Protein AF-A0A519UJW8-F1 (afdb_monomer_lite)

Radius of gyration: 19.93 Å; chains: 1; bounding box: 49×36×72 Å

Foldseek 3Di:
DDDDDDDPPPPPDPQPPVNVCCLDLLNLLVQLLVLLLLLQPPDLDLVSLVSLLCSCVSVVSSLVVCVVVVHDPVVNLVSQLSSQLSNLCSRQVCVCVVPVVVSNCLSNVVSNLQSVQVSVLSVCCVPVNDPVSVVSNLVSLLVSLVVLCPDPSRDNSSQSLSSSVSPCVVVVVCVPVPSSVNSSSD

Secondary structure (DSSP, 8-state):
----------------HHHHHTTSHHHHHHHHHHHHHGGG---S-SGGGGGGGGTTHHHHHHHHHHHHTT--HHHHHHHHHHHHHHHHHHHHGGGGGT-HHHHHHHHHHHHHHHHHHHHHHHHHHHHHHHHHHHHHHHHHHHHHHHHHTSSTT--GGG-GGGGGTT-GGG-TTHHHH-HHHHHHH-

Sequence (186 aa):
MTPTTQPTTTITTPTSALGRLGQSPPALALLGALLLSCGWLPHPAALPSLLLLVAWVPYLVLERQLTQQGARKGRVFATTYFMLVLWNALTTWWVSYSTLGGGIAAVVLNAALMCLPLMAFRQTKKRLGNRIGYLSLPVYWLAFEQLHLHWDVTWPWLTLGNGFAAAPQWVQWYEYTGFLGGSVWV

Structure (mmCIF, N/CA/C/O backbone):
data_AF-A0A519UJW8-F1
#
_entry.id   AF-A0A519UJW8-F1
#
loop_
_atom_site.group_PDB
_atom_site.id
_atom_site.type_symbol
_atom_site.label_atom_id
_atom_site.label_alt_id
_atom_site.label_comp_id
_atom_site.label_asym_id
_atom_site.label_entity_id
_atom_site.label_seq_id
_atom_site.pdbx_PDB_ins_code
_atom_site.Cartn_x
_atom_site.Cartn_y
_atom_site.Cartn_z
_atom_site.occupancy
_atom_site.B_iso_or_equiv
_atom_site.auth_seq_id
_atom_site.auth_comp_id
_atom_site.auth_asym_id
_atom_site.auth_atom_id
_atom_site.pdbx_PDB_model_num
ATOM 1 N N . MET A 1 1 ? -28.932 -20.568 54.680 1.00 45.53 1 MET A N 1
ATOM 2 C CA . MET A 1 1 ? -28.005 -20.932 53.588 1.00 45.53 1 MET A CA 1
ATOM 3 C C . MET A 1 1 ? -27.610 -19.649 52.875 1.00 45.53 1 MET A C 1
ATOM 5 O O . MET A 1 1 ? -28.388 -19.128 52.092 1.00 45.53 1 MET A O 1
ATOM 9 N N . THR A 1 2 ? -26.475 -19.066 53.250 1.00 41.69 2 THR A N 1
ATOM 10 C CA . THR A 1 2 ? -25.908 -17.868 52.616 1.00 41.69 2 THR A CA 1
ATOM 11 C C . THR A 1 2 ? -25.098 -18.297 51.388 1.00 41.69 2 THR A C 1
ATOM 13 O O . THR A 1 2 ? -24.280 -19.208 51.513 1.00 41.69 2 THR A O 1
ATOM 16 N N . PRO A 1 3 ? -25.316 -17.712 50.197 1.00 50.94 3 PRO A N 1
ATOM 17 C CA . PRO A 1 3 ? -24.554 -18.082 49.015 1.00 50.94 3 PRO A CA 1
ATOM 18 C C . PRO A 1 3 ? -23.163 -17.443 49.092 1.00 50.94 3 PRO A C 1
ATOM 20 O O . PRO A 1 3 ? -23.018 -16.224 49.157 1.00 50.94 3 PRO A O 1
ATOM 23 N N . THR A 1 4 ? -22.131 -18.279 49.109 1.00 48.81 4 THR A N 1
ATOM 24 C CA . THR A 1 4 ? -20.725 -17.889 49.001 1.00 48.81 4 THR A CA 1
ATOM 25 C C . THR A 1 4 ? -20.434 -17.436 47.569 1.00 48.81 4 THR A C 1
ATOM 27 O O . THR A 1 4 ? -20.374 -18.246 46.647 1.00 48.81 4 THR A O 1
ATOM 30 N N . THR A 1 5 ? -20.246 -16.135 47.361 1.00 54.69 5 THR A N 1
ATOM 31 C CA . THR A 1 5 ? -19.763 -15.580 46.090 1.00 54.69 5 THR A CA 1
ATOM 32 C C . THR A 1 5 ? -18.262 -15.840 45.956 1.00 54.69 5 THR A C 1
ATOM 34 O O . THR A 1 5 ? -17.462 -15.259 46.689 1.00 54.69 5 THR A O 1
ATOM 37 N N . GLN A 1 6 ? -17.876 -16.722 45.033 1.00 46.31 6 GLN A N 1
ATOM 38 C CA . GLN A 1 6 ? -16.478 -16.929 44.639 1.00 46.31 6 GLN A CA 1
ATOM 39 C C . GLN A 1 6 ? -15.961 -15.692 43.875 1.00 46.31 6 GLN A C 1
ATOM 41 O O . GLN A 1 6 ? -16.685 -15.166 43.026 1.00 46.31 6 GLN A O 1
ATOM 46 N N . PRO A 1 7 ? -14.736 -15.210 44.144 1.00 53.50 7 PRO A N 1
ATOM 47 C CA . PRO A 1 7 ? -14.170 -14.068 43.438 1.00 53.50 7 PRO A CA 1
ATOM 48 C C . PRO A 1 7 ? -13.770 -14.454 42.007 1.00 53.50 7 PRO A C 1
ATOM 50 O O . PRO A 1 7 ? -12.988 -15.378 41.793 1.00 53.50 7 PRO A O 1
ATOM 53 N N . THR A 1 8 ? -14.290 -13.720 41.023 1.00 49.75 8 THR A N 1
ATOM 54 C CA . THR A 1 8 ? -13.900 -13.823 39.611 1.00 49.75 8 THR A CA 1
ATOM 55 C C . THR A 1 8 ? -12.424 -13.459 39.458 1.00 49.75 8 THR A C 1
ATOM 57 O O . THR A 1 8 ? -12.044 -12.290 39.529 1.00 49.75 8 THR A O 1
ATOM 60 N N . THR A 1 9 ? -11.572 -14.456 39.240 1.00 44.59 9 THR A N 1
ATOM 61 C CA . THR A 1 9 ? -10.161 -14.270 38.902 1.00 44.59 9 THR A CA 1
ATOM 62 C C . THR A 1 9 ? -10.039 -13.759 37.469 1.00 44.59 9 THR A C 1
ATOM 64 O O . THR A 1 9 ? -10.060 -14.512 36.499 1.00 44.59 9 THR A O 1
ATOM 67 N N . THR A 1 10 ? -9.904 -12.443 37.323 1.00 45.69 10 THR A N 1
ATOM 68 C CA . THR A 1 10 ? -9.526 -11.803 36.061 1.00 45.69 10 THR A CA 1
ATOM 69 C C . THR A 1 10 ? -8.090 -12.207 35.720 1.00 45.69 10 THR A C 1
ATOM 71 O O . THR A 1 10 ? -7.137 -11.684 36.293 1.00 45.69 10 THR A O 1
ATOM 74 N N . ILE A 1 11 ? -7.918 -13.159 34.800 1.00 42.72 11 ILE A N 1
ATOM 75 C CA . ILE A 1 11 ? -6.603 -13.552 34.281 1.00 42.72 11 ILE A CA 1
ATOM 76 C C . ILE A 1 11 ? -6.084 -12.407 33.402 1.00 42.72 11 ILE A C 1
ATOM 78 O O . ILE A 1 11 ? -6.360 -12.333 32.207 1.00 42.72 11 ILE A O 1
ATOM 82 N N . THR A 1 12 ? -5.333 -11.480 33.988 1.00 47.62 12 THR A N 1
ATOM 83 C CA . THR A 1 12 ? -4.498 -10.551 33.225 1.00 47.62 12 THR A CA 1
ATOM 84 C C . THR A 1 12 ? -3.247 -11.302 32.783 1.00 47.62 12 THR A C 1
ATOM 86 O O . THR A 1 12 ? -2.301 -11.447 33.555 1.00 47.62 12 THR A O 1
ATOM 89 N N . THR A 1 13 ? -3.232 -11.811 31.550 1.00 54.53 13 THR A N 1
ATOM 90 C CA . THR A 1 13 ? -2.010 -12.341 30.927 1.00 54.53 13 THR A CA 1
ATOM 91 C C . THR A 1 13 ? -0.919 -11.265 30.946 1.00 54.53 13 THR A C 1
ATOM 93 O O . THR A 1 13 ? -1.143 -10.179 30.402 1.00 54.53 13 THR A O 1
ATOM 96 N N . PRO A 1 14 ? 0.259 -11.518 31.542 1.00 46.97 14 PRO A N 1
ATOM 97 C CA . PRO A 1 14 ? 1.344 -10.552 31.537 1.00 46.97 14 PRO A CA 1
ATOM 98 C C . PRO A 1 14 ? 1.938 -10.489 30.127 1.00 46.97 14 PRO A C 1
ATOM 100 O O . PRO A 1 14 ? 2.655 -11.387 29.691 1.00 46.97 14 PRO A O 1
ATOM 103 N N . THR A 1 15 ? 1.632 -9.426 29.384 1.00 56.38 15 THR A N 1
ATOM 104 C CA . THR A 1 15 ? 2.255 -9.174 28.082 1.00 56.38 15 THR A CA 1
ATOM 105 C C . THR A 1 15 ? 3.746 -8.911 28.300 1.00 56.38 15 THR A C 1
ATOM 107 O O . THR A 1 15 ? 4.133 -7.898 28.897 1.00 56.38 15 THR A O 1
ATOM 110 N N . SER A 1 16 ? 4.595 -9.832 27.837 1.00 65.06 16 SER A N 1
ATOM 111 C CA . SER A 1 16 ? 6.054 -9.701 27.902 1.00 65.06 16 SER A CA 1
ATOM 112 C C . SER A 1 16 ? 6.514 -8.377 27.269 1.00 65.06 16 SER A C 1
ATOM 114 O O . SER A 1 16 ? 5.852 -7.826 26.386 1.00 65.06 16 SER A O 1
ATOM 116 N N . ALA A 1 17 ? 7.644 -7.822 27.719 1.00 58.22 17 ALA A N 1
ATOM 117 C CA . ALA A 1 17 ? 8.188 -6.573 27.165 1.00 58.22 17 ALA A CA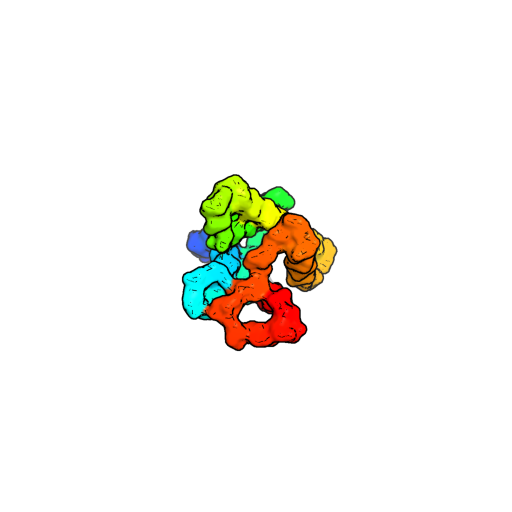 1
ATOM 118 C C . ALA A 1 17 ? 8.414 -6.658 25.638 1.00 58.22 17 ALA A C 1
ATOM 120 O O . ALA A 1 17 ? 8.138 -5.700 24.918 1.00 58.22 17 ALA A O 1
ATOM 121 N N . LEU A 1 18 ? 8.794 -7.841 25.144 1.00 56.41 18 LEU A N 1
ATOM 122 C CA . LEU A 1 18 ? 8.882 -8.167 23.716 1.00 56.41 18 LEU A CA 1
ATOM 123 C C . LEU A 1 18 ? 7.512 -8.115 23.017 1.00 56.41 18 LEU A C 1
ATOM 125 O O . LEU A 1 18 ? 7.392 -7.529 21.943 1.00 56.41 18 LEU A O 1
ATOM 129 N N . GLY A 1 19 ? 6.458 -8.634 23.655 1.00 59.62 19 GLY A N 1
ATOM 130 C CA . GLY A 1 19 ? 5.085 -8.515 23.159 1.00 59.62 19 GLY A CA 1
ATOM 131 C C . GLY A 1 19 ? 4.584 -7.067 23.104 1.00 59.62 19 GLY A C 1
ATOM 132 O O . GLY A 1 19 ? 3.837 -6.713 22.197 1.00 59.62 19 GLY A O 1
ATOM 133 N N . ARG A 1 20 ? 5.033 -6.199 24.021 1.00 57.22 20 ARG A N 1
ATOM 134 C CA . ARG A 1 20 ? 4.714 -4.758 24.003 1.00 57.22 20 ARG A CA 1
ATOM 135 C C . ARG A 1 20 ? 5.449 -3.996 22.898 1.00 57.22 20 ARG A C 1
ATOM 137 O O . ARG A 1 20 ? 4.849 -3.116 22.285 1.00 57.22 20 ARG A O 1
ATOM 144 N N . LEU A 1 21 ? 6.703 -4.349 22.606 1.00 57.91 21 LEU A N 1
ATOM 145 C CA . LEU A 1 21 ? 7.474 -3.756 21.505 1.00 57.91 21 LEU A CA 1
ATOM 146 C C . LEU A 1 21 ? 6.875 -4.112 20.138 1.00 57.91 21 LEU A C 1
ATOM 148 O O . LEU A 1 21 ? 6.670 -3.217 19.315 1.00 57.91 21 LEU A O 1
ATOM 152 N N . GLY A 1 22 ? 6.493 -5.380 19.941 1.00 59.62 22 GLY A N 1
ATOM 153 C CA . GLY A 1 22 ? 5.811 -5.846 18.726 1.00 59.62 22 GLY A CA 1
ATOM 154 C C . GLY A 1 22 ? 4.409 -5.258 18.519 1.00 59.62 22 GLY A C 1
ATOM 155 O O . GLY A 1 22 ? 3.873 -5.318 17.419 1.00 59.62 22 GLY A O 1
ATOM 156 N N . GLN A 1 23 ? 3.822 -4.650 19.555 1.00 67.75 23 GLN A N 1
ATOM 157 C CA . GLN A 1 23 ? 2.519 -3.980 19.498 1.00 67.75 23 GLN A CA 1
ATOM 158 C C . GLN A 1 23 ? 2.619 -2.452 19.437 1.00 67.75 23 GLN A C 1
ATOM 160 O O . GLN A 1 23 ? 1.593 -1.774 19.481 1.00 67.75 23 GLN A O 1
ATOM 165 N N . SER A 1 24 ? 3.824 -1.884 19.352 1.00 83.25 24 SER A N 1
ATOM 166 C CA . SER A 1 24 ? 3.963 -0.439 19.200 1.00 83.25 24 SER A CA 1
ATOM 167 C C . SER A 1 24 ? 3.573 -0.012 17.770 1.00 83.25 24 SER A C 1
ATOM 169 O O . SER A 1 24 ? 3.987 -0.656 16.803 1.00 83.25 24 SER A O 1
ATOM 171 N N . PRO A 1 25 ? 2.811 1.090 17.593 1.00 85.44 25 PRO A N 1
ATOM 172 C CA . PRO A 1 25 ? 2.419 1.574 16.269 1.00 85.44 25 PRO A CA 1
ATOM 173 C C . PRO A 1 25 ? 3.569 1.719 15.248 1.00 85.44 25 PRO A C 1
ATOM 175 O O . PRO A 1 25 ? 3.390 1.305 14.103 1.00 85.44 25 PRO A O 1
ATOM 178 N N . PRO A 1 26 ? 4.755 2.259 15.605 1.00 88.25 26 PRO A N 1
ATOM 179 C CA . PRO A 1 26 ? 5.861 2.356 14.652 1.00 88.25 26 PRO A CA 1
ATOM 180 C C . PRO A 1 26 ? 6.494 0.999 14.315 1.00 88.25 26 PRO A C 1
ATOM 182 O O . PRO A 1 26 ? 6.923 0.815 13.180 1.00 88.25 26 PRO A O 1
ATOM 185 N N . ALA A 1 27 ? 6.527 0.034 15.242 1.00 90.75 27 ALA A N 1
ATOM 186 C CA . ALA A 1 27 ? 7.050 -1.301 14.945 1.00 90.75 27 ALA A CA 1
ATOM 187 C C . ALA A 1 27 ? 6.151 -2.051 13.955 1.00 90.75 27 ALA A C 1
ATOM 189 O O . ALA A 1 27 ? 6.653 -2.693 13.038 1.00 90.75 27 ALA A O 1
ATOM 190 N N . LEU A 1 28 ? 4.827 -1.917 14.090 1.00 90.56 28 LEU A N 1
ATOM 191 C CA . LEU A 1 28 ? 3.874 -2.478 13.127 1.00 90.56 28 LEU A CA 1
ATOM 192 C C . LEU A 1 28 ? 4.006 -1.827 11.745 1.00 90.56 28 LEU A C 1
ATOM 194 O O . LEU A 1 28 ? 3.939 -2.527 10.739 1.00 90.56 28 LEU A O 1
ATOM 198 N N . ALA A 1 29 ? 4.233 -0.511 11.696 1.00 92.50 29 ALA A N 1
ATOM 199 C CA . ALA A 1 29 ? 4.507 0.202 10.450 1.00 92.50 29 ALA A CA 1
ATOM 200 C C . ALA A 1 29 ? 5.808 -0.282 9.787 1.00 92.50 29 ALA A C 1
ATOM 202 O O . ALA A 1 29 ? 5.820 -0.561 8.592 1.00 92.50 29 ALA A O 1
ATOM 203 N N . LEU A 1 30 ? 6.886 -0.437 10.560 1.00 94.12 30 LEU A N 1
ATOM 204 C CA . LEU A 1 30 ? 8.154 -0.985 10.075 1.00 94.12 30 LEU A CA 1
ATOM 205 C C . LEU A 1 30 ? 7.977 -2.406 9.528 1.00 94.12 30 LEU A C 1
ATOM 207 O O . LEU A 1 30 ? 8.420 -2.708 8.425 1.00 94.12 30 LEU A O 1
ATOM 211 N N . LEU A 1 31 ? 7.295 -3.266 10.281 1.00 93.69 31 LEU A N 1
ATOM 212 C CA . LEU A 1 31 ? 7.071 -4.655 9.901 1.00 93.69 31 LEU A CA 1
ATOM 213 C C . LEU A 1 31 ? 6.197 -4.763 8.640 1.00 93.69 31 LEU A C 1
ATOM 215 O O . LEU A 1 31 ? 6.548 -5.514 7.735 1.00 93.69 31 LEU A O 1
ATOM 219 N N . GLY A 1 32 ? 5.125 -3.969 8.531 1.00 93.31 32 GLY A N 1
ATOM 220 C CA . GLY A 1 32 ? 4.308 -3.883 7.315 1.00 93.31 32 GLY A CA 1
ATOM 221 C C . GLY A 1 32 ? 5.107 -3.423 6.096 1.00 93.31 32 GLY A C 1
ATOM 222 O O . GLY A 1 32 ? 5.014 -4.035 5.036 1.00 93.31 32 GLY A O 1
ATOM 223 N N . ALA A 1 33 ? 5.955 -2.405 6.255 1.00 94.31 33 ALA A N 1
ATOM 224 C CA . ALA A 1 33 ? 6.820 -1.933 5.178 1.00 94.31 33 ALA A CA 1
ATOM 225 C C . ALA A 1 33 ? 7.828 -3.000 4.721 1.00 94.31 33 ALA A C 1
ATOM 227 O O . ALA A 1 33 ? 8.028 -3.176 3.521 1.00 94.31 33 ALA A O 1
ATOM 228 N N . LEU A 1 34 ? 8.440 -3.734 5.656 1.00 94.00 34 LEU A N 1
ATOM 229 C CA . LEU A 1 34 ? 9.375 -4.817 5.339 1.00 94.00 34 LEU A CA 1
ATOM 230 C C . LEU A 1 34 ? 8.680 -5.967 4.602 1.00 94.00 34 LEU A C 1
ATOM 232 O O . LEU A 1 34 ? 9.179 -6.402 3.568 1.00 94.00 34 LEU A O 1
ATOM 236 N N . LEU A 1 35 ? 7.513 -6.406 5.087 1.00 93.31 35 LEU A N 1
ATOM 237 C CA . LEU A 1 35 ? 6.708 -7.453 4.448 1.00 93.31 35 LEU A CA 1
ATOM 238 C C . LEU A 1 35 ? 6.296 -7.071 3.023 1.00 93.31 35 LEU A C 1
ATOM 240 O O . LEU A 1 35 ? 6.435 -7.881 2.112 1.00 93.31 35 LEU A O 1
ATOM 244 N N . LEU A 1 36 ? 5.842 -5.831 2.818 1.00 93.25 36 LEU A N 1
ATOM 245 C CA . LEU A 1 36 ? 5.516 -5.327 1.483 1.00 93.25 36 LEU A CA 1
ATOM 246 C C . LEU A 1 36 ? 6.760 -5.244 0.583 1.00 93.25 36 LEU A C 1
ATOM 248 O O . LEU A 1 36 ? 6.689 -5.541 -0.606 1.00 93.25 36 LEU A O 1
ATOM 252 N N . SER A 1 37 ? 7.920 -4.885 1.138 1.00 92.38 37 SER A N 1
ATOM 253 C CA . SER A 1 37 ? 9.172 -4.776 0.373 1.00 92.38 37 SER A CA 1
ATOM 254 C C . SER A 1 37 ? 9.699 -6.130 -0.110 1.00 92.38 37 SER A C 1
ATOM 256 O O . SER A 1 37 ? 10.397 -6.178 -1.121 1.00 92.38 37 SER A O 1
ATOM 258 N N . CYS A 1 38 ? 9.343 -7.235 0.555 1.00 89.94 38 CYS A N 1
ATOM 259 C CA . CYS A 1 38 ? 9.743 -8.583 0.145 1.00 89.94 38 CYS A CA 1
ATOM 260 C C . CYS A 1 38 ? 9.285 -8.954 -1.273 1.00 89.94 38 CYS A C 1
ATOM 262 O O . CYS A 1 38 ? 9.967 -9.742 -1.922 1.00 89.94 38 CYS A O 1
ATOM 264 N N . GLY A 1 39 ? 8.201 -8.355 -1.779 1.00 86.50 39 GLY A N 1
ATOM 265 C CA . GLY A 1 39 ? 7.745 -8.553 -3.159 1.00 86.50 39 GLY A CA 1
ATOM 266 C C . GLY A 1 39 ? 8.685 -8.003 -4.236 1.00 86.50 39 GLY A C 1
ATOM 267 O O . GLY A 1 39 ? 8.648 -8.450 -5.375 1.00 86.50 39 GLY A O 1
ATOM 268 N N . TRP A 1 40 ? 9.545 -7.048 -3.881 1.00 88.19 40 TRP A N 1
ATOM 269 C CA . TRP A 1 40 ? 10.459 -6.368 -4.808 1.00 88.19 40 TRP A CA 1
ATOM 270 C C . TRP A 1 40 ? 11.927 -6.681 -4.517 1.00 88.19 40 TRP A C 1
ATOM 272 O O . TRP A 1 40 ? 12.819 -6.022 -5.052 1.00 88.19 40 TRP A O 1
ATOM 282 N N . LEU A 1 41 ? 12.203 -7.671 -3.664 1.00 83.50 41 LEU A N 1
ATOM 283 C CA . LEU A 1 41 ? 13.571 -8.094 -3.408 1.00 83.50 41 LEU A CA 1
ATOM 284 C C . LEU A 1 41 ? 14.166 -8.686 -4.698 1.00 83.50 41 LEU A C 1
ATOM 286 O O . LEU A 1 41 ? 13.590 -9.628 -5.246 1.00 83.50 41 LEU A O 1
ATOM 290 N N . PRO A 1 42 ? 15.322 -8.190 -5.178 1.00 69.50 42 PRO A N 1
ATOM 291 C CA . PRO A 1 42 ? 16.006 -8.747 -6.339 1.00 69.50 42 PRO A CA 1
ATOM 292 C C . PRO A 1 42 ? 16.679 -10.063 -5.933 1.00 69.50 42 PRO A C 1
ATOM 294 O O . PRO A 1 42 ? 17.885 -10.130 -5.702 1.00 69.50 42 PRO A O 1
ATOM 297 N N . HIS A 1 43 ? 15.879 -11.111 -5.761 1.00 66.38 43 HIS A N 1
ATOM 298 C CA . HIS A 1 43 ? 16.339 -12.430 -5.359 1.00 66.38 43 HIS A CA 1
ATOM 299 C C . HIS A 1 43 ? 15.726 -13.500 -6.275 1.00 66.38 43 HIS A C 1
ATOM 301 O O . HIS A 1 43 ? 14.541 -13.418 -6.587 1.00 66.38 43 HIS A O 1
ATOM 307 N N . PRO A 1 44 ? 16.496 -14.518 -6.705 1.00 62.19 44 PRO A N 1
ATOM 308 C CA . PRO A 1 44 ? 16.002 -15.563 -7.604 1.00 62.19 44 PRO A CA 1
ATOM 309 C C . PRO A 1 44 ? 14.946 -16.479 -6.971 1.00 62.19 44 PRO A C 1
ATOM 311 O O . PRO A 1 44 ? 14.304 -17.247 -7.682 1.00 62.19 44 PRO A O 1
ATOM 314 N N . ALA A 1 45 ? 14.761 -16.441 -5.647 1.00 71.88 45 ALA A N 1
ATOM 315 C CA . ALA A 1 45 ? 13.711 -17.221 -5.007 1.00 71.88 45 ALA A CA 1
ATOM 316 C C . ALA A 1 45 ? 12.365 -16.498 -5.116 1.00 71.88 45 ALA A C 1
ATOM 318 O O . ALA A 1 45 ? 12.233 -15.360 -4.683 1.00 71.88 45 ALA A O 1
ATOM 319 N N . ALA A 1 46 ? 11.350 -17.212 -5.600 1.00 75.94 46 ALA A N 1
ATOM 320 C CA . ALA A 1 46 ? 9.958 -16.766 -5.641 1.00 75.94 46 ALA A CA 1
ATOM 321 C C . ALA A 1 46 ? 9.301 -16.654 -4.247 1.00 75.94 46 ALA A C 1
ATOM 323 O O . ALA A 1 46 ? 8.305 -15.958 -4.076 1.00 75.94 46 ALA A O 1
ATOM 324 N N . LEU A 1 47 ? 9.840 -17.344 -3.233 1.00 82.56 47 LEU A N 1
ATOM 325 C CA . LEU A 1 47 ? 9.231 -17.459 -1.898 1.00 82.56 47 LEU A CA 1
ATOM 326 C C . LEU A 1 47 ? 8.934 -16.124 -1.185 1.00 82.56 47 LEU A C 1
ATOM 328 O O . LEU A 1 47 ? 7.860 -16.029 -0.588 1.00 82.56 47 LEU A O 1
ATOM 332 N N . PRO A 1 48 ? 9.795 -15.088 -1.235 1.00 84.56 48 PRO A N 1
ATOM 333 C CA . PRO A 1 48 ? 9.516 -13.802 -0.600 1.00 84.56 48 PRO A CA 1
ATOM 334 C C . PRO A 1 48 ? 8.257 -13.112 -1.140 1.00 84.56 48 PRO A C 1
ATOM 336 O O . PRO A 1 48 ? 7.594 -12.415 -0.378 1.00 84.56 48 PRO A O 1
ATOM 339 N N . SER A 1 49 ? 7.865 -13.353 -2.398 1.00 85.06 49 SER A N 1
ATOM 340 C CA . SER A 1 49 ? 6.632 -12.795 -2.971 1.00 85.06 49 SER A CA 1
ATOM 341 C C . SER A 1 49 ? 5.369 -13.310 -2.271 1.00 85.06 49 SER A C 1
ATOM 343 O O . SER A 1 49 ? 4.387 -12.581 -2.185 1.00 85.06 49 SER A O 1
ATOM 345 N N . LEU A 1 50 ? 5.380 -14.518 -1.685 1.00 88.12 50 LEU A N 1
ATOM 346 C CA . LEU A 1 50 ? 4.233 -15.027 -0.909 1.00 88.12 50 LEU A CA 1
ATOM 347 C C . LEU A 1 50 ? 3.984 -14.229 0.372 1.00 88.12 50 LEU A C 1
ATOM 349 O O . LEU A 1 50 ? 2.866 -14.232 0.883 1.00 88.12 50 LEU A O 1
ATOM 353 N N . LEU A 1 51 ? 4.998 -13.525 0.887 1.00 90.31 51 LEU A N 1
ATOM 354 C CA . LEU A 1 51 ? 4.833 -12.665 2.057 1.00 90.31 51 LEU A CA 1
ATOM 355 C C . LEU A 1 51 ? 3.889 -11.491 1.777 1.00 90.31 51 LEU A C 1
ATOM 357 O O . LEU A 1 51 ? 3.301 -10.968 2.723 1.00 90.31 51 LEU A O 1
ATOM 361 N N . LEU A 1 52 ? 3.679 -11.124 0.505 1.00 90.69 52 LEU A N 1
ATOM 362 C CA . LEU A 1 52 ? 2.703 -10.104 0.124 1.00 90.69 52 LEU A CA 1
ATOM 363 C C . LEU A 1 52 ? 1.291 -10.467 0.583 1.00 90.69 52 LEU A C 1
ATOM 365 O O . LEU A 1 52 ? 0.618 -9.606 1.137 1.00 90.69 52 LEU A O 1
ATOM 369 N N . LEU A 1 53 ? 0.893 -11.742 0.496 1.00 92.12 53 LEU A N 1
ATOM 370 C CA . LEU A 1 53 ? -0.441 -12.217 0.904 1.00 92.12 53 LEU A CA 1
ATOM 371 C C . LEU A 1 53 ? -0.759 -11.957 2.386 1.00 92.12 53 LEU A C 1
ATOM 373 O O . LEU A 1 53 ? -1.912 -11.986 2.806 1.00 92.12 53 LEU A O 1
ATOM 377 N N . VAL A 1 54 ? 0.269 -11.731 3.209 1.00 92.94 54 VAL A N 1
ATOM 378 C CA . VAL A 1 54 ? 0.128 -11.394 4.632 1.00 92.94 54 VAL A CA 1
ATOM 379 C C . VAL A 1 54 ? 0.645 -9.992 4.958 1.00 92.94 54 VAL A C 1
ATOM 381 O O . VAL A 1 54 ? 0.601 -9.570 6.115 1.00 92.94 54 VAL A O 1
ATOM 384 N N . ALA A 1 55 ? 1.095 -9.229 3.962 1.00 92.50 55 ALA A N 1
ATOM 385 C CA . ALA A 1 55 ? 1.746 -7.940 4.161 1.00 92.50 55 ALA A CA 1
ATOM 386 C C . ALA A 1 55 ? 0.788 -6.836 4.629 1.00 92.50 55 ALA A C 1
ATOM 388 O O . ALA A 1 55 ? 1.222 -5.887 5.285 1.00 92.50 55 ALA A O 1
ATOM 389 N N . TRP A 1 56 ? -0.519 -6.982 4.390 1.00 93.19 56 TRP A N 1
ATOM 390 C CA . TRP A 1 56 ? -1.541 -6.077 4.928 1.00 93.19 56 TRP A CA 1
ATOM 391 C C . TRP A 1 56 ? -1.876 -6.324 6.404 1.00 93.19 56 TRP A C 1
ATOM 393 O O . TRP A 1 56 ? -2.363 -5.415 7.083 1.00 93.19 56 TRP A O 1
ATOM 403 N N . VAL A 1 57 ? -1.592 -7.512 6.948 1.00 93.62 57 VAL A N 1
ATOM 404 C CA . VAL A 1 57 ? -1.928 -7.876 8.340 1.00 93.62 57 VAL A CA 1
ATOM 405 C C . VAL A 1 57 ? -1.392 -6.865 9.370 1.00 93.62 57 VAL A C 1
ATOM 407 O O . VAL A 1 57 ? -2.177 -6.412 10.211 1.00 93.62 57 VAL A O 1
ATOM 410 N N . PRO A 1 58 ? -0.117 -6.434 9.323 1.00 92.88 58 PRO A N 1
ATOM 411 C CA . PRO A 1 58 ? 0.437 -5.476 10.280 1.00 92.88 58 PRO A CA 1
ATOM 412 C C . PRO A 1 58 ? -0.257 -4.117 10.207 1.00 92.88 58 PRO A C 1
ATOM 414 O O . PRO A 1 58 ? -0.526 -3.508 11.243 1.00 92.88 58 PRO A O 1
ATOM 417 N N . TYR A 1 59 ? -0.615 -3.669 8.999 1.00 93.38 59 TYR A N 1
ATOM 418 C CA . TYR A 1 59 ? -1.371 -2.436 8.794 1.00 93.38 59 TYR A CA 1
ATOM 419 C C . TYR A 1 59 ? -2.783 -2.526 9.392 1.00 93.38 59 TYR A C 1
ATOM 421 O O . TYR A 1 59 ? -3.230 -1.608 10.081 1.00 93.38 59 TYR A O 1
ATOM 429 N N . LEU A 1 60 ? -3.479 -3.649 9.195 1.00 92.94 60 LEU A N 1
ATOM 430 C CA . LEU A 1 60 ? -4.816 -3.859 9.757 1.00 92.94 60 LEU A CA 1
ATOM 431 C C . LEU A 1 60 ? -4.793 -3.906 11.293 1.00 92.94 60 LEU A C 1
ATOM 433 O O . LEU A 1 60 ? -5.697 -3.374 11.946 1.00 92.94 60 LEU A O 1
ATOM 437 N N . VAL A 1 61 ? -3.752 -4.501 11.885 1.00 92.25 61 VAL A N 1
ATOM 438 C CA . VAL A 1 61 ? -3.534 -4.489 13.341 1.00 92.25 61 VAL A CA 1
ATOM 439 C C . VAL A 1 61 ? -3.236 -3.070 13.828 1.00 92.25 61 VAL A C 1
ATOM 441 O O . VAL A 1 61 ? -3.854 -2.618 14.795 1.00 92.25 61 VAL A O 1
ATOM 444 N N . LEU A 1 62 ? -2.353 -2.346 13.135 1.00 92.56 62 LEU A N 1
ATOM 445 C CA . LEU A 1 62 ? -2.006 -0.956 13.427 1.00 92.56 62 LEU A CA 1
ATOM 446 C C . LEU A 1 62 ? -3.244 -0.050 13.419 1.00 92.56 62 LEU A C 1
ATOM 448 O O . LEU A 1 62 ? -3.481 0.700 14.368 1.00 92.56 62 LEU A O 1
ATOM 452 N N . GLU A 1 63 ? -4.061 -0.123 12.368 1.00 92.56 63 GLU A N 1
ATOM 453 C CA . GLU A 1 63 ? -5.274 0.683 12.250 1.00 92.56 63 GLU A CA 1
ATOM 454 C C . GLU A 1 63 ? -6.278 0.334 13.357 1.00 92.56 63 GLU A C 1
ATOM 456 O O . GLU A 1 63 ? -6.847 1.242 13.975 1.00 92.56 63 GLU A O 1
ATOM 461 N N . ARG A 1 64 ? -6.450 -0.957 13.679 1.00 90.88 64 ARG A N 1
ATOM 462 C CA . ARG A 1 64 ? -7.324 -1.396 14.775 1.00 90.88 64 ARG A CA 1
ATOM 463 C C . ARG A 1 64 ? -6.870 -0.822 16.113 1.00 90.88 64 ARG A C 1
ATOM 465 O O . ARG A 1 64 ? -7.705 -0.273 16.832 1.00 90.88 64 ARG A O 1
ATOM 472 N N . GLN A 1 65 ? -5.579 -0.908 16.431 1.00 90.75 65 GLN A N 1
ATOM 473 C CA . GLN A 1 65 ? -5.021 -0.365 17.671 1.00 90.75 65 GLN A CA 1
ATOM 474 C C . GLN A 1 65 ? -5.218 1.149 17.763 1.00 90.75 65 GLN A C 1
ATOM 476 O O . GLN A 1 65 ? -5.703 1.652 18.775 1.00 90.75 65 GLN A O 1
ATOM 481 N N . LEU A 1 66 ? -4.905 1.885 16.694 1.00 90.06 66 LEU A N 1
ATOM 482 C CA . LEU A 1 66 ? -5.068 3.339 16.659 1.00 90.06 66 LEU A CA 1
ATOM 483 C C . LEU A 1 66 ? -6.538 3.760 16.782 1.00 90.06 66 LEU A C 1
ATOM 485 O O . LEU A 1 66 ? -6.842 4.791 17.386 1.00 90.06 66 LEU A O 1
ATOM 489 N N . THR A 1 67 ? -7.461 2.979 16.224 1.00 88.56 67 THR A N 1
ATOM 490 C CA . THR A 1 67 ? -8.899 3.219 16.365 1.00 88.56 67 THR A CA 1
ATOM 491 C C . THR A 1 67 ? -9.385 2.912 17.788 1.00 88.56 67 THR A C 1
ATOM 493 O O . THR A 1 67 ? -10.126 3.722 18.340 1.00 88.56 67 THR A O 1
ATOM 496 N N . GLN A 1 68 ? -8.919 1.830 18.422 1.00 87.88 68 GLN A N 1
ATOM 497 C CA . GLN A 1 68 ? -9.245 1.492 19.819 1.00 87.88 68 GLN A CA 1
ATOM 498 C C . GLN A 1 68 ? -8.687 2.507 20.827 1.00 87.88 68 GLN A C 1
ATOM 500 O O . GLN A 1 68 ? -9.346 2.823 21.810 1.00 87.88 68 GLN A O 1
ATOM 505 N N . GLN A 1 69 ? -7.506 3.067 20.563 1.00 87.50 69 GLN A N 1
ATOM 506 C CA . GLN A 1 69 ? -6.885 4.110 21.389 1.00 87.50 69 GLN A CA 1
ATOM 507 C C . GLN A 1 69 ? -7.520 5.500 21.200 1.00 87.50 69 GLN A C 1
ATOM 509 O O . GLN A 1 69 ? -7.052 6.469 21.795 1.00 87.50 69 GLN A O 1
ATOM 514 N N . GLY A 1 70 ? -8.525 5.645 20.327 1.00 85.50 70 GLY A N 1
ATOM 515 C CA . GLY A 1 70 ? -9.115 6.950 20.018 1.00 85.50 70 GLY A CA 1
ATOM 516 C C . GLY A 1 70 ? -8.120 7.927 19.376 1.00 85.50 70 GLY A C 1
ATOM 517 O O . GLY A 1 70 ? -8.247 9.141 19.532 1.00 85.50 70 GLY A O 1
ATOM 518 N N . ALA A 1 71 ? -7.107 7.422 18.661 1.00 88.62 71 ALA A N 1
ATOM 519 C CA . ALA A 1 71 ? -6.029 8.249 18.137 1.00 88.62 71 ALA A CA 1
ATOM 520 C C . ALA A 1 71 ? -6.542 9.322 17.158 1.00 88.62 71 ALA A C 1
ATOM 522 O O . ALA A 1 71 ? -7.342 9.057 16.245 1.00 88.62 71 ALA A O 1
ATOM 523 N N . ARG A 1 72 ? -6.007 10.542 17.317 1.00 89.75 72 ARG A N 1
ATOM 524 C CA . ARG A 1 72 ? -6.284 11.697 16.448 1.00 89.75 72 ARG A CA 1
ATOM 525 C C . ARG A 1 72 ? -6.022 11.353 14.978 1.00 89.75 72 ARG A C 1
ATOM 527 O O . ARG A 1 72 ? -5.108 10.590 14.664 1.00 89.75 72 ARG A O 1
ATOM 534 N N . LYS A 1 73 ? -6.789 11.961 14.062 1.00 89.06 73 LYS A N 1
ATOM 535 C CA . LYS A 1 73 ? -6.670 11.723 12.608 1.00 89.06 73 LYS A CA 1
ATOM 536 C C . LYS A 1 73 ? -5.230 11.898 12.103 1.00 89.06 73 LYS A C 1
ATOM 538 O O . LYS A 1 73 ? -4.738 11.004 11.427 1.00 89.06 73 LYS A O 1
ATOM 543 N N . GLY A 1 74 ? -4.548 12.966 12.529 1.00 89.94 74 GLY A N 1
ATOM 544 C CA . GLY A 1 74 ? -3.163 13.252 12.140 1.00 89.94 74 GLY A CA 1
ATOM 545 C C . GLY A 1 74 ? -2.152 12.188 12.575 1.00 89.94 74 GLY A C 1
ATOM 546 O O . GLY A 1 74 ? -1.273 11.847 11.797 1.00 89.94 74 GLY A O 1
ATOM 547 N N . ARG A 1 75 ? -2.311 11.584 13.764 1.00 91.06 75 ARG A N 1
ATOM 548 C CA . ARG A 1 75 ? -1.421 10.498 14.215 1.00 91.06 75 ARG A CA 1
ATOM 549 C C . ARG A 1 75 ? -1.557 9.266 13.324 1.00 91.06 75 ARG A C 1
ATOM 551 O O . ARG A 1 75 ? -0.557 8.670 12.956 1.00 91.06 75 ARG A O 1
ATOM 558 N N . VAL A 1 76 ? -2.786 8.912 12.951 1.00 91.94 76 VAL A N 1
ATOM 559 C CA . VAL A 1 76 ? -3.026 7.752 12.080 1.00 91.94 76 VAL A CA 1
ATOM 560 C C . VAL A 1 76 ? -2.508 7.990 10.672 1.00 91.94 76 VAL A C 1
ATOM 562 O O . VAL A 1 76 ? -1.885 7.096 10.106 1.00 91.94 76 VAL A O 1
ATOM 565 N N . PHE A 1 77 ? -2.721 9.195 10.141 1.00 94.38 77 PHE A N 1
ATOM 566 C CA . PHE A 1 77 ? -2.132 9.594 8.870 1.00 94.38 77 PHE A CA 1
ATOM 567 C C . PHE A 1 77 ? -0.605 9.509 8.932 1.00 94.38 77 PHE A C 1
ATOM 569 O O . PHE A 1 77 ? -0.022 8.817 8.115 1.00 94.38 77 PHE A O 1
ATOM 576 N N . ALA A 1 78 ? 0.031 10.104 9.945 1.00 94.19 78 ALA A N 1
ATOM 577 C CA . ALA A 1 78 ? 1.485 10.099 10.084 1.00 94.19 78 ALA A CA 1
ATOM 578 C C . ALA A 1 78 ? 2.072 8.682 10.185 1.00 94.19 78 ALA A C 1
ATOM 580 O O . ALA A 1 78 ? 3.067 8.394 9.532 1.00 94.19 78 ALA A O 1
ATOM 581 N N . THR A 1 79 ? 1.459 7.774 10.956 1.00 93.50 79 THR A N 1
ATOM 582 C CA . THR A 1 79 ? 1.963 6.393 11.069 1.00 93.50 79 THR A CA 1
ATOM 583 C C . THR A 1 79 ? 1.723 5.574 9.796 1.00 93.50 79 THR A C 1
ATOM 585 O O . THR A 1 79 ? 2.592 4.802 9.404 1.00 93.50 79 THR A O 1
ATOM 588 N N . THR A 1 80 ? 0.584 5.768 9.120 1.00 95.06 80 THR A N 1
ATOM 589 C CA . THR A 1 80 ? 0.300 5.119 7.823 1.00 95.06 80 THR A CA 1
ATOM 590 C C . THR A 1 80 ? 1.250 5.627 6.741 1.00 95.06 80 THR A C 1
ATOM 592 O O . THR A 1 80 ? 1.839 4.847 6.004 1.00 95.06 80 THR A O 1
ATOM 595 N N . TYR A 1 81 ? 1.448 6.942 6.693 1.00 96.62 81 TYR A N 1
ATOM 596 C CA . TYR A 1 81 ? 2.363 7.594 5.773 1.00 96.62 81 TYR A CA 1
ATOM 597 C C . TYR A 1 81 ? 3.802 7.137 6.003 1.00 96.62 81 TYR A C 1
ATOM 599 O O . TYR A 1 81 ? 4.490 6.802 5.051 1.00 96.62 81 TYR A O 1
ATOM 607 N N . PHE A 1 82 ? 4.234 7.026 7.261 1.00 96.31 82 PHE A N 1
ATOM 608 C CA . PHE A 1 82 ? 5.553 6.497 7.598 1.00 96.31 82 PHE A CA 1
ATOM 609 C C . PHE A 1 82 ? 5.763 5.065 7.082 1.00 96.31 82 PHE A C 1
ATOM 611 O O . PHE A 1 82 ? 6.799 4.789 6.484 1.00 96.31 82 PHE A O 1
ATOM 618 N N . MET A 1 83 ? 4.776 4.175 7.250 1.00 96.25 83 MET A N 1
ATOM 619 C CA . MET A 1 83 ? 4.821 2.819 6.683 1.00 96.25 83 MET A CA 1
ATOM 620 C C . MET A 1 83 ? 4.995 2.852 5.158 1.00 96.25 83 MET A C 1
ATOM 622 O O . MET A 1 83 ? 5.857 2.162 4.620 1.00 96.25 83 MET A O 1
ATOM 626 N N . LEU A 1 84 ? 4.190 3.662 4.464 1.00 96.44 84 LEU A N 1
ATOM 627 C CA . LEU A 1 84 ? 4.206 3.743 3.004 1.00 96.44 84 LEU A CA 1
ATOM 628 C C . LEU A 1 84 ? 5.488 4.378 2.464 1.00 96.44 84 LEU A C 1
ATOM 630 O O . LEU A 1 84 ? 6.040 3.870 1.495 1.00 96.44 84 LEU A O 1
ATOM 634 N N . VAL A 1 85 ? 5.989 5.442 3.098 1.00 96.75 85 VAL A N 1
ATOM 635 C CA . VAL A 1 85 ? 7.282 6.057 2.756 1.00 96.75 85 VAL A CA 1
ATOM 636 C C . VAL A 1 85 ? 8.397 5.041 2.920 1.00 96.75 85 VAL A C 1
ATOM 638 O O . VAL A 1 85 ? 9.260 4.953 2.057 1.00 96.75 85 VAL A O 1
ATOM 641 N N . LEU A 1 86 ? 8.376 4.256 3.998 1.00 96.06 86 LEU A N 1
ATOM 642 C CA . LEU A 1 86 ? 9.401 3.253 4.229 1.00 96.06 86 LEU A CA 1
ATOM 643 C C . LEU A 1 86 ? 9.348 2.139 3.180 1.00 96.06 86 LEU A C 1
ATOM 645 O O . LEU A 1 86 ? 10.386 1.772 2.643 1.00 96.06 86 LEU A O 1
ATOM 649 N N . TRP A 1 87 ? 8.154 1.652 2.835 1.00 95.62 87 TRP A N 1
ATOM 650 C CA . TRP A 1 87 ? 7.987 0.687 1.747 1.00 95.62 87 TRP A CA 1
ATOM 651 C C . TRP A 1 87 ? 8.471 1.253 0.405 1.00 95.62 87 TRP A C 1
ATOM 653 O O . TRP A 1 87 ? 9.254 0.606 -0.287 1.00 95.62 87 TRP A O 1
ATOM 663 N N . ASN A 1 88 ? 8.085 2.486 0.068 1.00 95.62 88 ASN A N 1
ATOM 664 C CA . ASN A 1 88 ? 8.537 3.167 -1.146 1.00 95.62 88 ASN A CA 1
ATOM 665 C C . ASN A 1 88 ? 10.062 3.329 -1.159 1.00 95.62 88 ASN A C 1
ATOM 667 O O . ASN A 1 88 ? 10.720 2.977 -2.129 1.00 95.62 88 ASN A O 1
ATOM 671 N N . ALA A 1 89 ? 10.650 3.801 -0.063 1.00 94.06 89 ALA A N 1
ATOM 672 C CA . ALA A 1 89 ? 12.091 3.974 0.047 1.00 94.06 89 ALA A CA 1
ATOM 673 C C . ALA A 1 89 ? 12.826 2.639 -0.128 1.00 94.06 89 ALA A C 1
ATOM 675 O O . ALA A 1 89 ? 13.751 2.560 -0.923 1.00 94.06 89 ALA A O 1
ATOM 676 N N . LEU A 1 90 ? 12.400 1.574 0.556 1.00 93.12 90 LEU A N 1
ATOM 677 C CA . LEU A 1 90 ? 13.061 0.267 0.489 1.00 93.12 90 LEU A CA 1
ATOM 678 C C . LEU A 1 90 ? 12.997 -0.376 -0.903 1.00 93.12 90 LEU A C 1
ATOM 680 O O . LEU A 1 90 ? 13.915 -1.097 -1.285 1.00 93.12 90 LEU A O 1
ATOM 684 N N . THR A 1 91 ? 11.941 -0.109 -1.666 1.00 90.75 91 THR A N 1
ATOM 685 C CA . THR A 1 91 ? 11.708 -0.727 -2.981 1.00 90.75 91 THR A CA 1
ATOM 686 C C . THR A 1 91 ? 12.251 0.103 -4.141 1.00 90.75 91 THR A C 1
ATOM 688 O O . THR A 1 91 ? 12.777 -0.455 -5.103 1.00 90.75 91 THR A O 1
ATOM 691 N N . THR A 1 92 ? 12.178 1.433 -4.058 1.00 91.88 92 THR A N 1
ATOM 692 C CA . THR A 1 92 ? 12.533 2.342 -5.160 1.00 91.88 92 THR A CA 1
ATOM 693 C C . THR A 1 92 ? 13.680 3.293 -4.821 1.00 91.88 92 THR A C 1
ATOM 695 O O . THR A 1 92 ? 13.841 4.319 -5.481 1.00 91.88 92 THR A O 1
ATOM 698 N N . TRP A 1 93 ? 14.513 2.973 -3.822 1.00 88.00 93 TRP A N 1
ATOM 699 C CA . TRP A 1 93 ? 15.684 3.786 -3.455 1.00 88.00 93 TRP A CA 1
ATOM 700 C C . TRP A 1 93 ? 16.609 4.080 -4.647 1.00 88.00 93 TRP A C 1
ATOM 702 O O . TRP A 1 93 ? 17.146 5.186 -4.752 1.00 88.00 93 TRP A O 1
ATOM 712 N N . TRP A 1 94 ? 16.751 3.118 -5.563 1.00 88.69 94 TRP A N 1
ATOM 713 C CA . TRP A 1 94 ? 17.627 3.189 -6.734 1.00 88.69 94 TRP A CA 1
ATOM 714 C C . TRP A 1 94 ? 17.278 4.336 -7.695 1.00 88.69 94 TRP A C 1
ATOM 716 O O . TRP A 1 94 ? 18.146 4.819 -8.414 1.00 88.69 94 TRP A O 1
ATOM 726 N N . VAL A 1 95 ? 16.041 4.840 -7.681 1.00 88.19 95 VAL A N 1
ATOM 727 C CA . VAL A 1 95 ? 15.614 5.978 -8.520 1.00 88.19 95 VAL A CA 1
ATOM 728 C C . VAL A 1 95 ? 16.420 7.239 -8.198 1.00 88.19 95 VAL A C 1
ATOM 730 O O . VAL A 1 95 ? 16.673 8.075 -9.069 1.00 88.19 95 VAL A O 1
ATOM 733 N N . SER A 1 96 ? 16.904 7.345 -6.959 1.00 89.38 96 SER A N 1
ATOM 734 C CA . SER A 1 96 ? 17.745 8.455 -6.503 1.00 89.38 96 SER A CA 1
ATOM 735 C C . SER A 1 96 ? 19.096 8.521 -7.224 1.00 89.38 96 SER A C 1
ATOM 737 O O . SER A 1 96 ? 19.718 9.581 -7.223 1.00 89.38 96 SER A O 1
ATOM 739 N N . TYR A 1 97 ? 19.537 7.433 -7.872 1.00 90.38 97 TYR A N 1
ATOM 740 C CA . TYR A 1 97 ? 20.748 7.432 -8.695 1.00 90.38 97 TYR A CA 1
ATOM 741 C C . TYR A 1 97 ? 20.608 8.249 -9.983 1.00 90.38 97 TYR A C 1
ATOM 743 O O . TYR A 1 97 ? 21.615 8.728 -10.494 1.00 90.38 97 TYR A O 1
ATOM 751 N N . SER A 1 98 ? 19.387 8.441 -10.499 1.00 87.69 98 SER A N 1
ATOM 752 C CA . SER A 1 98 ? 19.160 9.301 -11.667 1.00 87.69 98 SER A CA 1
ATOM 753 C C . SER A 1 98 ? 19.219 10.773 -11.272 1.00 87.69 98 SER A C 1
ATOM 755 O O . SER A 1 98 ? 19.994 11.547 -11.823 1.00 87.69 98 SER A O 1
ATOM 757 N N . THR A 1 99 ? 18.379 11.171 -10.317 1.00 90.31 99 THR A N 1
ATOM 758 C CA . THR A 1 99 ? 18.418 12.496 -9.695 1.00 90.31 99 THR A CA 1
ATOM 759 C C . THR A 1 99 ? 17.972 12.348 -8.249 1.00 90.31 99 THR A C 1
ATOM 761 O O . THR A 1 99 ? 16.913 11.779 -7.978 1.00 90.31 99 THR A O 1
ATOM 764 N N . LEU A 1 100 ? 18.751 12.887 -7.312 1.00 91.38 100 LEU A N 1
ATOM 765 C CA . LEU A 1 100 ? 18.425 12.769 -5.891 1.00 91.38 100 LEU A CA 1
ATOM 766 C C . LEU A 1 100 ? 17.069 13.420 -5.570 1.00 91.38 100 LEU A C 1
ATOM 768 O O . LEU A 1 100 ? 16.238 12.824 -4.890 1.00 91.38 100 LEU A O 1
ATOM 772 N N . GLY A 1 101 ? 16.822 14.617 -6.113 1.00 91.56 101 GLY A N 1
ATOM 773 C CA . GLY A 1 101 ? 15.561 15.338 -5.921 1.00 91.56 101 GLY A CA 1
ATOM 774 C C . GLY A 1 101 ? 14.352 14.587 -6.483 1.00 91.56 101 GLY A C 1
ATOM 775 O O . GLY A 1 101 ? 13.340 14.472 -5.796 1.00 91.56 101 GLY A O 1
ATOM 776 N N . GLY A 1 102 ? 14.469 14.020 -7.690 1.00 88.88 102 GLY A N 1
ATOM 777 C CA . GLY A 1 102 ? 13.402 13.229 -8.306 1.00 88.88 102 GLY A CA 1
ATOM 778 C C . GLY A 1 102 ? 13.114 11.933 -7.549 1.00 88.88 102 GLY A C 1
ATOM 779 O O . GLY A 1 102 ? 11.952 11.615 -7.320 1.00 88.88 102 GLY A O 1
ATOM 780 N N . GLY A 1 103 ? 14.149 11.225 -7.082 1.00 90.62 103 GLY A N 1
ATOM 781 C CA . GLY A 1 103 ? 13.987 10.003 -6.285 1.00 90.62 103 GLY A CA 1
ATOM 782 C C . GLY A 1 103 ? 13.288 10.251 -4.947 1.00 90.62 103 GLY A C 1
ATOM 783 O O . GLY A 1 103 ? 12.333 9.551 -4.608 1.00 90.62 103 GLY A O 1
ATOM 784 N N . ILE A 1 104 ? 13.697 11.295 -4.216 1.00 92.62 104 ILE A N 1
ATOM 785 C CA . ILE A 1 104 ? 13.037 11.687 -2.961 1.00 92.62 104 ILE A CA 1
ATOM 786 C C . ILE A 1 104 ? 11.586 12.101 -3.226 1.00 92.62 104 ILE A C 1
ATOM 788 O O . ILE A 1 104 ? 10.684 11.654 -2.515 1.00 92.62 104 ILE A O 1
ATOM 792 N N . ALA A 1 105 ? 11.346 12.924 -4.252 1.00 92.00 105 ALA A N 1
ATOM 793 C CA . ALA A 1 105 ? 10.001 13.360 -4.612 1.00 92.00 105 ALA A CA 1
ATOM 794 C C . ALA A 1 105 ? 9.100 12.175 -4.982 1.00 92.00 105 ALA A C 1
ATOM 796 O O . ALA A 1 105 ? 7.972 12.119 -4.502 1.00 92.00 105 ALA A O 1
ATOM 797 N N . ALA A 1 106 ? 9.602 11.203 -5.750 1.00 91.25 106 ALA A N 1
ATOM 798 C CA . ALA A 1 106 ? 8.862 9.997 -6.110 1.00 91.25 106 ALA A CA 1
ATOM 799 C C . ALA A 1 106 ? 8.439 9.202 -4.866 1.00 91.25 106 ALA A C 1
ATOM 801 O O . ALA A 1 106 ? 7.260 8.902 -4.708 1.00 91.25 106 ALA A O 1
ATOM 802 N N . VAL A 1 107 ? 9.365 8.942 -3.938 1.00 93.62 107 VAL A N 1
ATOM 803 C CA . VAL A 1 107 ? 9.081 8.199 -2.696 1.00 93.62 107 VAL A CA 1
ATOM 804 C C . VAL A 1 107 ? 8.044 8.919 -1.827 1.00 93.62 107 VAL A C 1
ATOM 806 O O . VAL A 1 107 ? 7.085 8.308 -1.359 1.00 93.62 107 VAL A O 1
ATOM 809 N N . VAL A 1 108 ? 8.231 10.221 -1.603 1.00 94.50 108 VAL A N 1
ATOM 810 C CA . VAL A 1 108 ? 7.389 11.040 -0.715 1.00 94.50 108 VAL A CA 1
ATOM 811 C C . VAL A 1 108 ? 5.999 11.248 -1.318 1.00 94.50 108 VAL A C 1
ATOM 813 O O . VAL A 1 108 ? 4.990 11.034 -0.643 1.00 94.50 108 VAL A O 1
ATOM 816 N N . LEU A 1 109 ? 5.928 11.643 -2.590 1.00 93.31 109 LEU A N 1
ATOM 817 C CA . LEU A 1 109 ? 4.669 11.950 -3.262 1.00 93.31 109 LEU A CA 1
ATOM 818 C C . LEU A 1 109 ? 3.842 10.684 -3.490 1.00 93.31 109 LEU A C 1
ATOM 820 O O . LEU A 1 109 ? 2.657 10.675 -3.161 1.00 93.31 109 LEU A O 1
ATOM 824 N N . ASN A 1 110 ? 4.461 9.597 -3.961 1.00 94.44 110 ASN A N 1
ATOM 825 C CA . ASN A 1 110 ? 3.755 8.335 -4.174 1.00 94.44 110 ASN A CA 1
ATOM 826 C C . ASN A 1 110 ? 3.209 7.770 -2.853 1.00 94.44 110 ASN A C 1
ATOM 828 O O . ASN A 1 110 ? 2.037 7.402 -2.767 1.00 94.44 110 ASN A O 1
ATOM 832 N N . ALA A 1 111 ? 3.998 7.804 -1.774 1.00 94.56 111 ALA A N 1
ATOM 833 C CA . ALA A 1 111 ? 3.516 7.407 -0.452 1.00 94.56 111 ALA A CA 1
ATOM 834 C C . ALA A 1 111 ? 2.356 8.289 0.051 1.00 94.56 111 ALA A C 1
ATOM 836 O O . ALA A 1 111 ? 1.432 7.793 0.703 1.00 94.56 111 ALA A O 1
ATOM 837 N N . ALA A 1 112 ? 2.367 9.592 -0.251 1.00 94.69 112 ALA A N 1
ATOM 838 C CA . ALA A 1 112 ? 1.290 10.503 0.137 1.00 94.69 112 ALA A CA 1
ATOM 839 C C . ALA A 1 112 ? -0.011 10.179 -0.610 1.00 94.69 112 ALA A C 1
ATOM 841 O O . ALA A 1 112 ? -1.097 10.237 -0.029 1.00 94.69 112 ALA A O 1
ATOM 842 N N . LEU A 1 113 ? 0.106 9.783 -1.873 1.00 94.31 113 LEU A N 1
ATOM 843 C CA . LEU A 1 113 ? -1.014 9.387 -2.715 1.00 94.31 113 LEU A CA 1
ATOM 844 C C . LEU A 1 113 ? -1.584 8.026 -2.297 1.00 94.31 113 LEU A C 1
ATOM 846 O O . LEU A 1 113 ? -2.797 7.902 -2.137 1.00 94.31 113 LEU A O 1
ATOM 850 N N . MET A 1 114 ? -0.729 7.050 -1.983 1.00 94.69 114 MET A N 1
ATOM 851 C CA . MET A 1 114 ? -1.125 5.749 -1.420 1.00 94.69 114 MET A CA 1
ATOM 852 C C . MET A 1 114 ? -1.816 5.858 -0.053 1.00 94.69 114 MET A C 1
ATOM 854 O O . MET A 1 114 ? -2.590 4.984 0.339 1.00 94.69 114 MET A O 1
ATOM 858 N N . CYS A 1 115 ? -1.593 6.944 0.690 1.00 95.25 115 CYS A N 1
ATOM 859 C CA . CYS A 1 115 ? -2.324 7.206 1.928 1.00 95.25 115 CYS A CA 1
ATOM 860 C C . CYS A 1 115 ? -3.822 7.460 1.686 1.00 95.25 115 CYS A C 1
ATOM 862 O O . CYS A 1 115 ? -4.630 7.180 2.574 1.00 95.25 115 CYS A O 1
ATOM 864 N N . LEU A 1 116 ? -4.214 7.989 0.522 1.00 94.62 116 LEU A N 1
ATOM 865 C CA . LEU A 1 116 ? -5.604 8.335 0.207 1.00 94.62 116 LEU A CA 1
ATOM 866 C C . LEU A 1 116 ? -6.561 7.131 0.303 1.00 94.62 116 LEU A C 1
ATOM 868 O O . LEU A 1 116 ? -7.514 7.224 1.089 1.00 94.62 116 LEU A O 1
ATOM 872 N N . PRO A 1 117 ? -6.332 5.994 -0.393 1.00 95.69 117 PRO A N 1
ATOM 873 C CA . PRO A 1 117 ? -7.208 4.826 -0.281 1.00 95.69 117 PRO A CA 1
ATOM 874 C C . PRO A 1 117 ? -7.255 4.262 1.146 1.00 95.69 117 PRO A C 1
ATOM 876 O O . PRO A 1 117 ? -8.320 3.867 1.619 1.00 95.69 117 PRO A O 1
ATOM 879 N N . LEU A 1 118 ? -6.144 4.300 1.888 1.00 95.38 118 LEU A N 1
ATOM 880 C CA . LEU A 1 118 ? -6.078 3.820 3.274 1.00 95.38 118 LEU A CA 1
ATOM 881 C C . LEU A 1 118 ? -6.861 4.708 4.254 1.00 95.38 118 LEU A C 1
ATOM 883 O O . LEU A 1 118 ? -7.536 4.223 5.170 1.00 95.38 118 LEU A O 1
ATOM 887 N N . MET A 1 119 ? -6.818 6.027 4.060 1.00 94.94 119 MET A N 1
ATOM 888 C CA . MET A 1 119 ? -7.635 6.953 4.845 1.00 94.94 119 MET A CA 1
ATOM 889 C C . MET A 1 119 ? -9.122 6.828 4.492 1.00 94.94 119 MET A C 1
ATOM 891 O O . MET A 1 119 ? -9.958 6.885 5.402 1.00 94.94 119 MET A O 1
ATOM 895 N N . ALA A 1 120 ? -9.453 6.603 3.216 1.00 94.69 120 ALA A N 1
ATOM 896 C CA . ALA A 1 120 ? -10.816 6.320 2.769 1.00 94.69 120 ALA A CA 1
ATOM 897 C C . ALA A 1 120 ? -11.352 5.028 3.405 1.00 94.69 120 ALA A C 1
ATOM 899 O O . ALA A 1 120 ? -12.403 5.059 4.046 1.00 94.69 120 ALA A O 1
ATOM 900 N N . PHE A 1 121 ? -10.580 3.936 3.358 1.00 94.94 121 PHE A N 1
ATOM 901 C CA . PHE A 1 121 ? -10.871 2.670 4.039 1.00 94.94 121 PHE A CA 1
ATOM 902 C C . PHE A 1 121 ? -11.225 2.887 5.515 1.00 94.94 121 PHE A C 1
ATOM 904 O O . PHE A 1 121 ? -12.291 2.475 5.984 1.00 94.94 121 PHE A O 1
ATOM 911 N N . ARG A 1 122 ? -10.372 3.603 6.259 1.00 92.62 122 ARG A N 1
ATOM 912 C CA . ARG A 1 122 ? -10.615 3.880 7.680 1.00 92.62 122 ARG A CA 1
ATOM 913 C C . ARG A 1 122 ? -11.896 4.682 7.896 1.00 92.62 122 ARG A C 1
ATOM 915 O O . ARG A 1 122 ? -12.638 4.422 8.846 1.00 92.62 122 ARG A O 1
ATOM 922 N N . GLN A 1 123 ? -12.146 5.687 7.061 1.00 92.69 123 GLN A N 1
ATOM 923 C CA . GLN A 1 123 ? -13.339 6.523 7.166 1.00 92.69 123 GLN A CA 1
ATOM 924 C C . GLN A 1 123 ? -14.616 5.715 6.901 1.00 92.69 123 GLN A C 1
ATOM 926 O O . GLN A 1 123 ? -15.596 5.877 7.635 1.00 92.69 123 GLN A O 1
ATOM 931 N N . THR A 1 124 ? -14.580 4.811 5.925 1.00 93.44 124 THR A N 1
ATOM 932 C CA . THR A 1 124 ? -15.662 3.877 5.601 1.00 93.44 124 THR A CA 1
ATOM 933 C C . THR A 1 124 ? -15.888 2.889 6.738 1.00 93.44 124 THR A C 1
ATOM 935 O O . THR A 1 124 ? -17.016 2.761 7.211 1.00 93.44 124 THR A O 1
ATOM 938 N N . LYS A 1 125 ? -14.824 2.297 7.293 1.00 92.69 125 LYS A N 1
ATOM 939 C CA . LYS A 1 125 ? -14.917 1.396 8.452 1.00 92.69 125 LYS A CA 1
ATOM 940 C C . LYS A 1 125 ? -15.553 2.067 9.672 1.00 92.69 125 LYS A C 1
ATOM 942 O O . LYS A 1 125 ? -16.360 1.455 10.365 1.00 92.69 125 LYS A O 1
ATOM 947 N N . LYS A 1 126 ? -15.229 3.341 9.925 1.00 88.50 126 LYS A N 1
ATOM 948 C CA . LYS A 1 126 ? -15.823 4.117 11.026 1.00 88.50 126 LYS A CA 1
ATOM 949 C C . LYS A 1 126 ? -17.309 4.420 10.835 1.00 88.50 126 LYS A C 1
ATOM 951 O O . LYS A 1 126 ? -18.007 4.548 11.833 1.00 88.50 126 LYS A O 1
ATOM 956 N N . ARG A 1 127 ? -17.777 4.589 9.594 1.00 91.38 127 ARG A N 1
ATOM 957 C CA . ARG A 1 127 ? -19.173 4.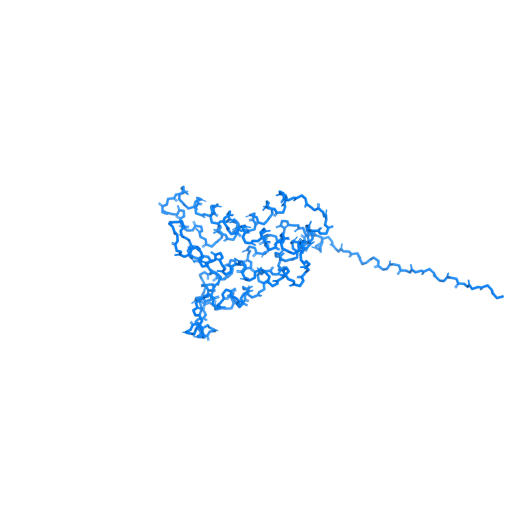958 9.294 1.00 91.38 127 ARG A CA 1
ATOM 958 C C . ARG A 1 127 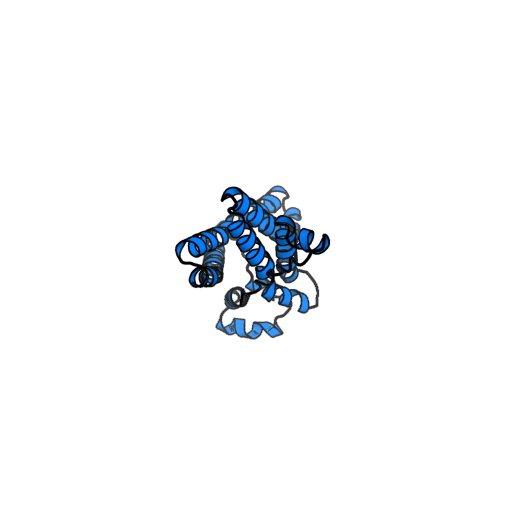? -20.084 3.749 9.087 1.00 91.38 127 ARG A C 1
ATOM 960 O O . ARG A 1 127 ? -21.215 3.772 9.547 1.00 91.38 127 ARG A O 1
ATOM 967 N N . LEU A 1 128 ? -19.597 2.726 8.389 1.00 91.88 128 LEU A N 1
ATOM 968 C CA . LEU A 1 128 ? -20.386 1.578 7.921 1.00 91.88 128 LEU A CA 1
ATOM 969 C C . LEU A 1 128 ? -20.065 0.277 8.677 1.00 91.88 128 LEU A C 1
ATOM 971 O O . LEU A 1 128 ? -20.652 -0.768 8.406 1.00 91.88 128 LEU A O 1
ATOM 975 N N . GLY A 1 129 ? -19.132 0.329 9.630 1.00 91.56 129 GLY A N 1
ATOM 976 C CA . GLY A 1 129 ? -18.729 -0.807 10.451 1.00 91.56 129 GLY A CA 1
ATOM 977 C C . GLY A 1 129 ? -17.657 -1.693 9.811 1.00 91.56 129 GLY A C 1
ATOM 978 O O . GLY A 1 129 ? -17.180 -1.466 8.698 1.00 91.56 129 GLY A O 1
ATOM 979 N N . ASN A 1 130 ? -17.262 -2.732 10.550 1.00 90.62 130 ASN A N 1
ATOM 980 C CA . ASN A 1 130 ? -16.108 -3.565 10.205 1.00 90.62 130 ASN A CA 1
ATOM 981 C C . ASN A 1 130 ? -16.288 -4.353 8.901 1.00 90.62 130 ASN A C 1
ATOM 983 O O . ASN A 1 130 ? -15.356 -4.400 8.109 1.00 90.62 130 ASN A O 1
ATOM 987 N N . ARG A 1 131 ? -17.467 -4.946 8.656 1.00 91.00 131 ARG A N 1
ATOM 988 C CA . ARG A 1 131 ? -17.701 -5.799 7.472 1.00 91.00 131 ARG A CA 1
ATOM 989 C C . ARG A 1 131 ? -17.486 -5.032 6.164 1.00 91.00 131 ARG A C 1
ATOM 991 O O . ARG A 1 131 ? -16.658 -5.428 5.353 1.00 91.00 131 ARG A O 1
ATOM 998 N N . ILE A 1 132 ? -18.191 -3.910 6.003 1.00 92.69 132 ILE A N 1
ATOM 999 C CA . ILE A 1 132 ? -18.081 -3.061 4.808 1.00 92.69 132 ILE A CA 1
ATOM 1000 C C . ILE A 1 132 ? -16.715 -2.370 4.766 1.00 92.69 132 ILE A C 1
ATOM 1002 O O . ILE A 1 132 ? -16.128 -2.232 3.698 1.00 92.69 132 ILE A O 1
ATOM 1006 N N . GLY A 1 133 ? -16.168 -1.992 5.925 1.00 91.06 133 GLY A N 1
ATOM 1007 C CA . GLY A 1 133 ? -14.822 -1.439 6.016 1.00 91.06 133 GLY A CA 1
ATOM 1008 C C . GLY A 1 133 ? -13.771 -2.366 5.410 1.00 91.06 133 GLY A C 1
ATOM 1009 O O . GLY A 1 133 ? -13.081 -1.951 4.489 1.00 91.06 133 GLY A O 1
ATOM 1010 N N . TYR A 1 134 ? -13.670 -3.620 5.856 1.00 92.62 134 TYR A N 1
ATOM 1011 C C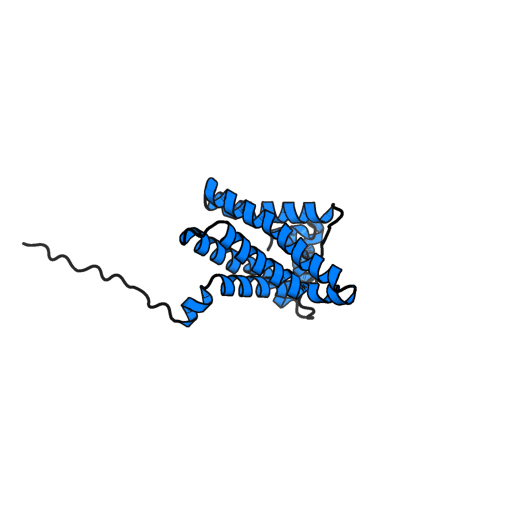A . TYR A 1 134 ? -12.672 -4.558 5.319 1.00 92.62 134 TYR A CA 1
ATOM 1012 C C . TYR A 1 134 ? -12.857 -4.844 3.825 1.00 92.62 134 TYR A C 1
ATOM 1014 O O . TYR A 1 134 ? -11.863 -4.890 3.111 1.00 92.62 134 TYR A O 1
ATOM 1022 N N . LEU A 1 135 ? -14.100 -4.923 3.333 1.00 94.12 135 LEU A N 1
ATOM 1023 C CA . LEU A 1 135 ? -14.368 -5.059 1.896 1.00 94.12 135 LEU A CA 1
ATOM 1024 C C . LEU A 1 135 ? -13.935 -3.817 1.095 1.00 94.12 135 LEU A C 1
ATOM 1026 O O . LEU A 1 135 ? -13.539 -3.929 -0.060 1.00 94.12 135 LEU A O 1
ATOM 1030 N N . SER A 1 136 ? -13.989 -2.627 1.700 1.00 94.25 136 SER A N 1
ATOM 1031 C CA . SER A 1 136 ? -13.613 -1.384 1.018 1.00 94.25 136 SER A CA 1
ATOM 1032 C C . SER A 1 136 ? -12.108 -1.238 0.776 1.00 94.25 136 SER A C 1
ATOM 1034 O O . SER A 1 136 ? -11.728 -0.490 -0.118 1.00 94.25 136 SER A O 1
ATOM 1036 N N . LEU A 1 137 ? -11.252 -1.949 1.525 1.00 94.62 137 LEU A N 1
ATOM 1037 C CA . LEU A 1 137 ? -9.795 -1.884 1.357 1.00 94.62 137 LEU A CA 1
ATOM 1038 C C . LEU A 1 137 ? -9.350 -2.315 -0.056 1.00 94.62 137 LEU A C 1
ATOM 1040 O O . LEU A 1 137 ? -8.784 -1.466 -0.746 1.00 94.62 137 LEU A O 1
ATOM 1044 N N . PRO A 1 138 ? -9.623 -3.553 -0.524 1.00 95.12 138 PRO A N 1
ATOM 1045 C CA . PRO A 1 138 ? -9.207 -3.977 -1.861 1.00 95.12 138 PRO A CA 1
ATOM 1046 C C . PRO A 1 138 ? -9.860 -3.131 -2.958 1.00 95.12 138 PRO A C 1
ATOM 1048 O O . PRO A 1 138 ? -9.213 -2.811 -3.946 1.00 95.12 138 PRO A O 1
ATOM 1051 N N . VAL A 1 139 ? -11.108 -2.682 -2.769 1.00 95.75 139 VAL A N 1
ATOM 1052 C CA . VAL A 1 139 ? -11.805 -1.825 -3.745 1.00 95.75 139 VAL A CA 1
ATOM 1053 C C . VAL A 1 139 ? -11.117 -0.466 -3.891 1.00 95.75 139 VAL A C 1
ATOM 1055 O O . VAL A 1 139 ? -10.856 -0.027 -5.009 1.00 95.75 139 VAL A O 1
ATOM 1058 N N . TYR A 1 140 ? -10.807 0.210 -2.780 1.00 96.19 140 TYR A N 1
ATOM 1059 C CA . TYR A 1 140 ? -10.117 1.500 -2.834 1.00 96.19 140 TYR A CA 1
ATOM 1060 C C . TYR A 1 140 ? -8.683 1.367 -3.322 1.00 96.19 140 TYR A C 1
ATOM 1062 O O . TYR A 1 140 ? -8.224 2.238 -4.057 1.00 96.19 140 TYR A O 1
ATOM 1070 N N . TRP A 1 141 ? -7.984 0.303 -2.928 1.00 96.06 141 TRP A N 1
ATOM 1071 C CA . TRP A 1 141 ? -6.623 0.065 -3.384 1.00 96.06 141 TRP A CA 1
ATOM 1072 C C . TRP A 1 141 ? -6.576 -0.191 -4.892 1.00 96.06 141 TRP A C 1
ATOM 1074 O O . TRP A 1 141 ? -5.813 0.457 -5.600 1.00 96.06 141 TRP A O 1
ATOM 1084 N N . LEU A 1 142 ? -7.470 -1.037 -5.405 1.00 95.25 142 LEU A N 1
ATOM 1085 C CA . LEU A 1 142 ? -7.571 -1.323 -6.831 1.00 95.25 142 LEU A CA 1
ATOM 1086 C C . LEU A 1 142 ? -7.958 -0.082 -7.645 1.00 95.25 142 LEU A C 1
ATOM 1088 O O . LEU A 1 142 ? -7.370 0.183 -8.691 1.00 95.25 142 LEU A O 1
ATOM 1092 N N . ALA A 1 143 ? -8.919 0.709 -7.157 1.00 94.56 143 ALA A N 1
ATOM 1093 C CA . ALA A 1 143 ? -9.294 1.971 -7.791 1.00 94.56 143 ALA A CA 1
ATOM 1094 C C . ALA A 1 143 ? -8.124 2.967 -7.811 1.00 94.56 143 ALA A C 1
ATOM 1096 O O . ALA A 1 143 ? -7.925 3.665 -8.805 1.00 94.56 143 ALA A O 1
ATOM 1097 N N . PHE A 1 144 ? -7.340 3.017 -6.731 1.00 94.69 144 PHE A N 1
ATOM 1098 C CA . PHE A 1 144 ? -6.131 3.827 -6.659 1.00 94.69 144 PHE A CA 1
ATOM 1099 C C . PHE A 1 144 ? -5.090 3.371 -7.680 1.00 94.69 144 PHE A C 1
ATOM 1101 O O . PHE A 1 144 ? -4.610 4.207 -8.439 1.00 94.69 144 PHE A O 1
ATOM 1108 N N . GLU A 1 145 ? -4.776 2.075 -7.738 1.00 94.44 145 GLU A N 1
ATOM 1109 C CA . GLU A 1 145 ? -3.820 1.535 -8.706 1.00 94.44 145 GLU A CA 1
ATOM 1110 C C . GLU A 1 145 ? -4.276 1.818 -10.137 1.00 94.44 145 GLU A C 1
ATOM 1112 O O . GLU A 1 145 ? -3.493 2.322 -10.932 1.00 94.44 145 GLU A O 1
ATOM 1117 N N . GLN A 1 146 ? -5.558 1.608 -10.447 1.00 93.94 146 GLN A N 1
ATOM 1118 C CA . GLN A 1 146 ? -6.117 1.947 -11.755 1.00 93.94 146 GLN A CA 1
ATOM 1119 C C . GLN A 1 146 ? -5.992 3.421 -12.105 1.00 93.94 146 GLN A C 1
ATOM 1121 O O . GLN A 1 146 ? -5.564 3.746 -13.211 1.00 93.94 146 GLN A O 1
ATOM 1126 N N . LEU A 1 147 ? -6.305 4.321 -11.178 1.00 91.75 147 LEU A N 1
ATOM 1127 C CA . LEU A 1 147 ? -6.106 5.749 -11.399 1.00 91.75 147 LEU A CA 1
ATOM 1128 C C . LEU A 1 147 ? -4.619 6.075 -11.609 1.00 91.75 147 LEU A C 1
ATOM 1130 O O . LEU A 1 147 ? -4.279 6.846 -12.504 1.00 91.75 147 LEU A O 1
ATOM 1134 N N . HIS A 1 148 ? -3.736 5.449 -10.824 1.00 91.44 148 HIS A N 1
ATOM 1135 C CA . HIS A 1 148 ? -2.295 5.676 -10.887 1.00 91.44 148 HIS A CA 1
ATOM 1136 C C . HIS A 1 148 ? -1.659 5.278 -12.212 1.00 91.44 148 HIS A C 1
ATOM 1138 O O . HIS A 1 148 ? -0.570 5.765 -12.495 1.00 91.44 148 HIS A O 1
ATOM 1144 N N . LEU A 1 149 ? -2.295 4.436 -13.029 1.00 89.25 149 LEU A N 1
ATOM 1145 C CA . LEU A 1 149 ? -1.780 4.044 -14.345 1.00 89.25 149 LEU A CA 1
ATOM 1146 C C . LEU A 1 149 ? -2.040 5.075 -15.454 1.00 89.25 149 LEU A C 1
ATOM 1148 O O . LEU A 1 149 ? -1.371 5.022 -16.479 1.00 89.25 149 LEU A O 1
ATOM 1152 N N . HIS A 1 150 ? -3.000 5.988 -15.281 1.00 88.81 150 HIS A N 1
ATOM 1153 C CA . HIS A 1 150 ? -3.554 6.779 -16.395 1.00 88.81 150 HIS A CA 1
ATOM 1154 C C . HIS A 1 150 ? -3.240 8.280 -16.341 1.00 88.81 150 HIS A C 1
ATOM 1156 O O . HIS A 1 150 ? -3.719 9.037 -17.180 1.00 88.81 150 HIS A O 1
ATOM 1162 N N . TRP A 1 151 ? -2.475 8.727 -15.351 1.00 87.50 151 TRP A N 1
ATOM 1163 C CA . TRP A 1 151 ? -2.222 10.147 -15.097 1.00 87.50 151 TRP A CA 1
ATOM 1164 C C . TRP A 1 151 ? -0.733 10.516 -15.185 1.00 87.50 151 TRP A C 1
ATOM 1166 O O . TRP A 1 151 ? 0.136 9.650 -15.119 1.00 87.50 151 TRP A O 1
ATOM 1176 N N . ASP A 1 152 ? -0.424 11.809 -15.285 1.00 82.25 152 ASP A N 1
ATOM 1177 C CA . ASP A 1 152 ? 0.944 12.287 -15.559 1.00 82.25 152 ASP A CA 1
ATOM 1178 C C . ASP A 1 152 ? 1.945 12.025 -14.419 1.00 82.25 152 ASP A C 1
ATOM 1180 O O . ASP A 1 152 ? 3.150 11.962 -14.646 1.00 82.25 152 ASP A O 1
ATOM 1184 N N . VAL A 1 153 ? 1.457 11.834 -13.188 1.00 80.56 153 VAL A N 1
ATOM 1185 C CA . VAL A 1 153 ? 2.273 11.490 -12.004 1.00 80.56 153 VAL A CA 1
ATOM 1186 C C . VAL A 1 153 ? 2.269 9.972 -11.772 1.00 80.56 153 VAL A C 1
ATOM 1188 O O . VAL A 1 153 ? 2.309 9.486 -10.643 1.00 80.56 153 VAL A O 1
ATOM 1191 N N . THR A 1 154 ? 2.131 9.191 -12.843 1.00 84.75 154 THR A N 1
ATOM 1192 C CA . THR A 1 154 ? 2.064 7.731 -12.756 1.00 84.75 154 THR A CA 1
ATOM 1193 C C . THR A 1 154 ? 3.348 7.142 -12.174 1.00 84.75 154 THR A C 1
ATOM 1195 O O . THR A 1 154 ? 4.461 7.470 -12.586 1.00 84.75 154 THR A O 1
ATOM 1198 N N . TRP A 1 155 ? 3.183 6.244 -11.200 1.00 84.12 155 TRP A N 1
ATOM 1199 C CA . TRP A 1 155 ? 4.272 5.464 -10.619 1.00 84.12 155 TRP A CA 1
ATOM 1200 C C . TRP A 1 155 ? 3.849 3.993 -10.463 1.00 84.12 155 TRP A C 1
ATOM 1202 O O . TRP A 1 155 ? 3.544 3.531 -9.361 1.00 84.12 155 TRP A O 1
ATOM 1212 N N . PRO A 1 156 ? 3.795 3.228 -11.570 1.00 82.62 156 PRO A N 1
ATOM 1213 C CA . PRO A 1 156 ? 3.203 1.887 -11.594 1.00 82.62 156 PRO A CA 1
ATOM 1214 C C . PRO A 1 156 ? 4.071 0.822 -10.907 1.00 82.62 156 PRO A C 1
ATOM 1216 O O . PRO A 1 156 ? 3.604 -0.294 -10.666 1.00 82.62 156 PRO A O 1
ATOM 1219 N N . TRP A 1 157 ? 5.326 1.154 -10.577 1.00 84.19 157 TRP A N 1
ATOM 1220 C CA . TRP A 1 157 ? 6.319 0.242 -9.998 1.00 84.19 157 TRP A CA 1
ATOM 1221 C C . TRP A 1 157 ? 5.826 -0.486 -8.749 1.00 84.19 157 TRP A C 1
ATOM 1223 O O . TRP A 1 157 ? 6.136 -1.661 -8.567 1.00 84.19 157 TRP A O 1
ATOM 1233 N N . LEU A 1 158 ? 5.043 0.201 -7.920 1.00 90.31 158 LEU A N 1
ATOM 1234 C CA . LEU A 1 158 ? 4.560 -0.289 -6.629 1.00 90.31 158 LEU A CA 1
ATOM 1235 C C . LEU A 1 158 ? 3.125 -0.828 -6.669 1.00 90.31 158 LEU A C 1
ATOM 1237 O O . LEU A 1 158 ? 2.447 -0.886 -5.646 1.00 90.31 158 LEU A O 1
ATOM 1241 N N . THR A 1 159 ? 2.666 -1.240 -7.850 1.00 92.81 159 THR A N 1
ATOM 1242 C CA . THR A 1 159 ? 1.430 -2.017 -7.972 1.00 92.81 159 THR A CA 1
ATOM 1243 C C . THR A 1 159 ? 1.618 -3.392 -7.332 1.00 92.81 159 THR A C 1
ATOM 1245 O O . THR A 1 159 ? 2.543 -4.112 -7.710 1.00 92.81 159 THR A O 1
ATOM 1248 N N . LEU A 1 160 ? 0.740 -3.788 -6.406 1.00 92.69 160 LEU A N 1
ATOM 1249 C CA . LEU A 1 160 ? 0.873 -5.034 -5.633 1.00 92.69 160 LEU A CA 1
ATOM 1250 C C . LEU A 1 160 ? 1.016 -6.274 -6.518 1.00 92.69 160 LEU A C 1
ATOM 1252 O O . LEU A 1 160 ? 1.863 -7.127 -6.254 1.00 92.69 160 LEU A O 1
ATOM 1256 N N . GLY A 1 161 ? 0.261 -6.332 -7.615 1.00 90.38 161 GLY A N 1
ATOM 1257 C CA . GLY A 1 161 ? 0.340 -7.410 -8.595 1.00 90.38 161 GLY A CA 1
ATOM 1258 C C . GLY A 1 161 ? 1.730 -7.656 -9.186 1.00 90.38 161 GLY A C 1
ATOM 1259 O O . GLY A 1 161 ? 2.061 -8.802 -9.500 1.00 90.38 161 GLY A O 1
ATOM 1260 N N . ASN A 1 162 ? 2.564 -6.615 -9.288 1.00 91.75 162 ASN A N 1
ATOM 1261 C CA . ASN A 1 162 ? 3.923 -6.714 -9.829 1.00 91.75 162 ASN A CA 1
ATOM 1262 C C . ASN A 1 162 ? 4.893 -7.405 -8.863 1.00 91.75 162 ASN A C 1
ATOM 1264 O O . ASN A 1 162 ? 5.921 -7.919 -9.298 1.00 91.75 162 ASN A O 1
ATOM 1268 N N . GLY A 1 163 ? 4.566 -7.479 -7.571 1.00 89.69 163 GLY A N 1
ATOM 1269 C CA . GLY A 1 163 ? 5.416 -8.116 -6.564 1.00 89.69 163 GLY A CA 1
ATOM 1270 C C . GLY A 1 163 ? 5.572 -9.638 -6.728 1.00 89.69 163 GLY A C 1
ATOM 1271 O O . GLY A 1 163 ? 6.388 -10.261 -6.051 1.00 89.69 163 GLY A O 1
ATOM 1272 N N . PHE A 1 164 ? 4.832 -10.253 -7.657 1.00 90.50 164 PHE A N 1
ATOM 1273 C CA . PHE A 1 164 ? 4.985 -11.658 -8.051 1.00 90.50 164 PHE A CA 1
ATOM 1274 C C . PHE A 1 164 ? 5.802 -11.847 -9.339 1.00 90.50 164 PHE A C 1
ATOM 1276 O O . PHE A 1 164 ? 5.845 -12.953 -9.875 1.00 90.50 164 PHE A O 1
ATOM 1283 N N . ALA A 1 165 ? 6.478 -10.807 -9.842 1.00 87.06 165 ALA A N 1
ATOM 1284 C CA . ALA A 1 165 ? 7.268 -10.884 -11.075 1.00 87.06 165 ALA A CA 1
ATOM 1285 C C . ALA A 1 165 ? 8.402 -11.929 -11.018 1.00 87.06 165 ALA A C 1
ATOM 1287 O O . ALA A 1 165 ? 8.734 -12.529 -12.036 1.00 87.06 165 ALA A O 1
ATOM 1288 N N . ALA A 1 166 ? 8.956 -12.200 -9.830 1.00 86.69 166 ALA A N 1
ATOM 1289 C CA . ALA A 1 166 ? 9.947 -13.261 -9.614 1.00 86.69 166 ALA A CA 1
ATOM 1290 C C . ALA A 1 166 ? 9.339 -14.682 -9.613 1.00 86.69 166 ALA A C 1
ATOM 1292 O O . ALA A 1 166 ? 10.066 -15.671 -9.529 1.00 86.69 166 ALA A O 1
ATOM 1293 N N . ALA A 1 167 ? 8.009 -14.797 -9.682 1.00 87.62 167 ALA A N 1
ATOM 1294 C CA . ALA A 1 167 ? 7.269 -16.038 -9.510 1.00 87.62 167 ALA A CA 1
ATOM 1295 C C . ALA A 1 167 ? 6.200 -16.285 -10.599 1.00 87.62 167 ALA A C 1
ATOM 1297 O O . ALA A 1 167 ? 5.047 -16.582 -10.263 1.00 87.62 167 ALA A O 1
ATOM 1298 N N . PRO A 1 168 ? 6.540 -16.216 -11.903 1.00 87.88 168 PRO A N 1
ATOM 1299 C CA . PRO A 1 168 ? 5.554 -16.282 -12.985 1.00 87.88 168 PRO A CA 1
ATOM 1300 C C . PRO A 1 168 ? 4.716 -17.568 -12.957 1.00 87.88 168 PRO A C 1
ATOM 1302 O O . PRO A 1 168 ? 3.536 -17.532 -13.302 1.00 87.88 168 PRO A O 1
ATOM 1305 N N . GLN A 1 169 ? 5.273 -18.691 -12.485 1.00 89.75 169 GLN A N 1
ATOM 1306 C CA . GLN A 1 169 ? 4.542 -19.959 -12.367 1.00 89.75 169 GLN A CA 1
ATOM 1307 C C . GLN A 1 169 ? 3.316 -19.905 -11.432 1.00 89.75 169 GLN A C 1
ATOM 1309 O O . GLN A 1 169 ? 2.427 -20.740 -11.562 1.00 89.75 169 GLN A O 1
ATOM 1314 N N . TRP A 1 170 ? 3.239 -18.950 -10.498 1.00 88.62 170 TRP A N 1
ATOM 1315 C CA . TRP A 1 170 ? 2.105 -18.817 -9.565 1.00 88.62 170 TRP A CA 1
ATOM 1316 C C . TRP A 1 170 ? 1.026 -17.852 -10.044 1.00 88.62 170 TRP A C 1
ATOM 1318 O O . TRP A 1 170 ? -0.091 -17.865 -9.531 1.00 88.62 170 TRP A O 1
ATOM 1328 N N . VAL A 1 171 ? 1.359 -17.023 -11.029 1.00 92.19 171 VAL A N 1
ATOM 1329 C CA . VAL A 1 171 ? 0.501 -15.944 -11.520 1.00 92.19 171 VAL A CA 1
ATOM 1330 C C . VAL A 1 171 ? 0.139 -16.121 -12.990 1.00 92.19 171 VAL A C 1
ATOM 1332 O O . VAL A 1 171 ? -0.234 -15.164 -13.651 1.00 92.19 171 VAL A O 1
ATOM 1335 N N . GLN A 1 172 ? 0.197 -17.353 -13.511 1.00 93.75 172 GLN A N 1
ATOM 1336 C CA . GLN A 1 172 ? -0.218 -17.662 -14.889 1.00 93.75 172 GLN A CA 1
ATOM 1337 C C . GLN A 1 172 ? -1.650 -17.192 -15.182 1.00 93.75 172 GLN A C 1
ATOM 1339 O O . GLN A 1 172 ? -1.924 -16.659 -16.248 1.00 93.75 172 GLN A O 1
ATOM 1344 N N . TRP A 1 173 ? -2.537 -17.276 -14.188 1.00 94.50 173 TRP A N 1
ATOM 1345 C CA . TR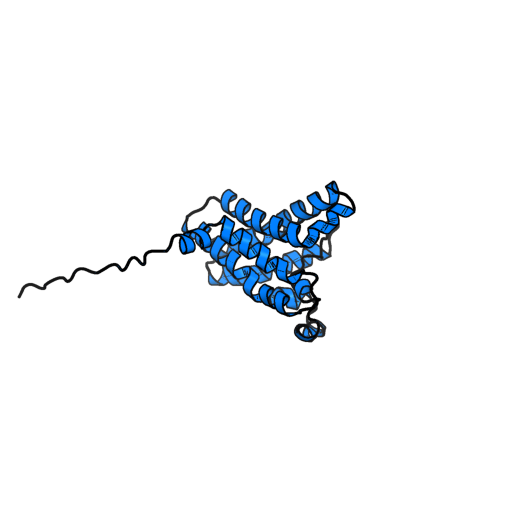P A 1 173 ? -3.917 -16.796 -14.270 1.00 94.50 173 TRP A CA 1
ATOM 1346 C C . TRP A 1 173 ? -4.050 -15.276 -14.486 1.00 94.50 173 TRP A C 1
ATOM 1348 O O . TRP A 1 173 ? -5.135 -14.819 -14.853 1.00 94.50 173 TRP A O 1
ATOM 1358 N N . TYR A 1 174 ? -2.971 -14.492 -14.334 1.00 94.88 174 TYR A N 1
ATOM 1359 C CA . TYR A 1 174 ? -2.938 -13.096 -14.786 1.00 94.88 174 TYR A CA 1
ATOM 1360 C C . TYR A 1 174 ? -3.228 -12.974 -16.288 1.00 94.88 174 TYR A C 1
ATOM 1362 O O . TYR A 1 174 ? -3.607 -11.891 -16.722 1.00 94.88 174 TYR A O 1
ATOM 1370 N N . GLU A 1 175 ? -3.116 -14.048 -17.079 1.00 94.50 175 GLU A N 1
ATOM 1371 C CA . GLU A 1 175 ? -3.566 -14.061 -18.477 1.00 94.50 175 GLU A CA 1
ATOM 1372 C C . GLU A 1 175 ? -5.054 -13.687 -18.628 1.00 94.50 175 GLU A C 1
ATOM 1374 O O . GLU A 1 175 ? -5.431 -13.071 -19.622 1.00 94.50 175 GLU A O 1
ATOM 1379 N N . TYR A 1 176 ? -5.888 -13.987 -17.623 1.00 94.50 176 TYR A N 1
ATOM 1380 C CA . TYR A 1 176 ? -7.323 -13.685 -17.640 1.00 94.50 176 TYR A CA 1
ATOM 1381 C C . TYR A 1 176 ? -7.669 -12.376 -16.923 1.00 94.50 176 TYR A C 1
ATOM 1383 O O . TYR A 1 176 ? -8.589 -11.672 -17.334 1.00 94.50 176 TYR A O 1
ATOM 1391 N N . THR A 1 177 ? -6.970 -12.048 -15.832 1.00 93.88 177 THR A N 1
ATOM 1392 C CA . THR A 1 177 ? -7.326 -10.916 -14.951 1.00 93.88 177 THR A CA 1
ATOM 1393 C C . THR A 1 177 ? -6.383 -9.718 -15.055 1.00 93.88 177 THR A C 1
ATOM 1395 O O . THR A 1 177 ? -6.659 -8.665 -14.480 1.00 93.88 177 THR A O 1
ATOM 1398 N N . GLY A 1 178 ? -5.238 -9.881 -15.716 1.00 92.19 178 GLY A N 1
ATOM 1399 C CA . GLY A 1 178 ? -4.112 -8.955 -15.645 1.00 92.19 178 GLY A CA 1
ATOM 1400 C C . GLY A 1 178 ? -3.441 -8.921 -14.265 1.00 92.19 178 GLY A C 1
ATOM 1401 O O . GLY A 1 178 ? -3.865 -9.591 -13.318 1.00 92.19 178 GLY A O 1
ATOM 1402 N N . PHE A 1 179 ? -2.404 -8.084 -14.142 1.00 90.69 179 PHE A N 1
ATOM 1403 C CA . PHE A 1 179 ? -1.618 -7.916 -12.909 1.00 90.69 179 PHE A CA 1
ATOM 1404 C C . PHE A 1 179 ? -2.442 -7.385 -11.730 1.00 90.69 179 PHE A C 1
ATOM 1406 O O . PHE A 1 179 ? -2.175 -7.716 -10.582 1.00 90.69 179 PHE A O 1
ATOM 1413 N N . LEU A 1 180 ? -3.497 -6.624 -12.005 1.00 93.19 180 LEU A N 1
ATOM 1414 C CA . LEU A 1 180 ? -4.437 -6.135 -10.998 1.00 93.19 180 LEU A CA 1
ATOM 1415 C C . LEU A 1 180 ? -5.171 -7.243 -10.247 1.00 93.19 180 LEU A C 1
ATOM 1417 O O . LEU A 1 180 ? -5.521 -7.061 -9.083 1.00 93.19 180 LEU A O 1
ATOM 1421 N N . GLY A 1 181 ? -5.404 -8.388 -10.896 1.00 93.06 181 GLY A N 1
ATOM 1422 C CA . GLY A 1 181 ? -5.937 -9.561 -10.211 1.00 93.06 181 GLY A CA 1
ATOM 1423 C C . GLY A 1 181 ? -5.029 -9.961 -9.050 1.00 93.06 181 GLY A C 1
ATOM 1424 O O . GLY A 1 181 ? -5.508 -10.248 -7.956 1.00 93.06 181 GLY A O 1
ATOM 1425 N N . GLY A 1 182 ? -3.715 -9.865 -9.254 1.00 92.88 182 GLY A N 1
ATOM 1426 C CA . GLY A 1 182 ? -2.704 -10.007 -8.216 1.00 92.88 182 GLY A CA 1
ATOM 1427 C C . GLY A 1 182 ? -2.870 -9.060 -7.045 1.00 92.88 182 GLY A C 1
ATOM 1428 O O . GLY A 1 182 ? -2.788 -9.482 -5.899 1.00 92.88 182 GLY A O 1
ATOM 1429 N N . SER A 1 183 ? -3.154 -7.791 -7.321 1.00 93.81 183 SER A N 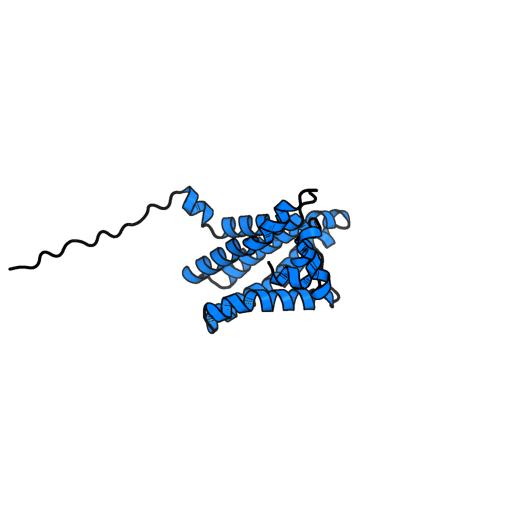1
ATOM 1430 C CA . SER A 1 183 ? -3.412 -6.802 -6.275 1.00 93.81 183 SER A CA 1
ATOM 1431 C C . SER A 1 183 ? -4.672 -7.095 -5.464 1.00 93.81 183 SER A C 1
ATOM 1433 O O . SER A 1 183 ? -4.734 -6.719 -4.303 1.00 93.81 183 SER A O 1
ATOM 1435 N N . VAL A 1 184 ? -5.675 -7.748 -6.060 1.00 94.12 184 VAL A N 1
ATOM 1436 C CA . VAL A 1 184 ? -6.870 -8.228 -5.342 1.00 94.12 184 VAL A CA 1
ATOM 1437 C C . VAL A 1 184 ? -6.562 -9.481 -4.521 1.00 94.12 184 VAL A C 1
ATOM 1439 O O . VAL A 1 184 ? -7.191 -9.712 -3.491 1.00 94.12 184 VAL A O 1
ATOM 1442 N N . TRP A 1 185 ? -5.630 -10.308 -4.996 1.00 93.44 185 TRP A N 1
ATOM 1443 C CA . TRP A 1 185 ? -5.210 -11.526 -4.309 1.00 93.44 185 TRP A CA 1
ATOM 1444 C C . TRP A 1 185 ? -4.392 -11.241 -3.041 1.00 93.44 185 TRP A C 1
ATOM 1446 O O . TRP A 1 185 ? -4.480 -12.009 -2.082 1.00 93.44 185 TRP A O 1
ATOM 1456 N N . VAL A 1 186 ? -3.632 -10.141 -3.044 1.00 91.12 186 VAL A N 1
ATOM 1457 C CA . VAL A 1 186 ? -2.855 -9.603 -1.911 1.00 91.12 186 VAL A CA 1
ATOM 1458 C C . VAL A 1 186 ? -3.742 -8.891 -0.895 1.00 91.12 186 VAL A C 1
ATOM 1460 O O . VAL A 1 186 ? -3.576 -9.172 0.313 1.00 91.12 186 VAL A O 1
#

pLDDT: mean 86.15, std 13.68, range [41.69, 96.75]